Protein AF-A0A960GXL7-F1 (afdb_monomer_lite)

Sequence (193 aa):
MNDTAGAWGRSGLAWLTGAPDGPPDFSRSGVLARAEAVAASIGERLGVRVEAAITLSGRAALAGLRRRGRISAGGATRLLPTRDGWCALTLSRPDDVAAVPALLESDADTGDPWPAVADWAAVRSCSAVVGRGVLLDLPVAALGEATAEPPRVTVTGPRCPPRAVTGLLVADLSSMWAGPLCGGLLAAAGATV

Secondary structure (DSSP, 8-state):
---HHHHHHHTSGGGTSS-TTSPPP-TTHHHHHHHHHHHHHHHHHHT----HHHHHHHHHHHTT----TTB-TTSSEEEEEETTEEEEEE--SHHHHHTHHHHHT-----SSHHHHHHHHHHTS-HHHHHHHHHHTT--EEETT-SPP--------S---PPPPSTT-B------SSSHHHHHHHHHHTT-B-

pLDDT: mean 92.31, std 6.69, range [48.03, 98.56]

Foldseek 3Di:
DPPLQVVCVVLQVLFADDAQPDGRDSVCSVVLVVQVVVQVVLCVVLVHHDDSSCVVCVVCVVVVFGHHHQAHSVRQWGWAAACAAIKIWGDPDPLLVVCLCVLLVHPDDPPPSVVSLRVSRHHHDLCVSQVSCVVSVTPMDTVPPDDDDDDDDDDPDDDDPDDQLAAAEDDQPDPDDCRVVVCVSSVSSHYHD

Structure (mmCIF, N/CA/C/O backbone):
data_AF-A0A960GXL7-F1
#
_entry.id   AF-A0A960GXL7-F1
#
loop_
_atom_site.group_PDB
_atom_site.id
_atom_site.type_symbol
_atom_site.label_atom_id
_atom_site.label_alt_id
_atom_site.label_comp_id
_atom_site.label_asym_id
_atom_site.label_entity_id
_atom_site.label_seq_id
_atom_site.pdbx_PDB_ins_code
_atom_site.Cartn_x
_atom_site.Cartn_y
_atom_site.Cartn_z
_atom_site.occupancy
_atom_site.B_iso_or_equiv
_atom_site.auth_seq_id
_atom_site.auth_comp_id
_atom_site.auth_asym_id
_atom_site.auth_atom_id
_atom_site.pdbx_PDB_model_num
ATOM 1 N N . MET A 1 1 ? 10.603 -0.228 30.447 1.00 48.03 1 MET A N 1
ATOM 2 C CA . MET A 1 1 ? 11.015 -0.109 29.031 1.00 48.03 1 MET A CA 1
ATOM 3 C C . MET A 1 1 ? 10.045 -0.931 28.211 1.00 48.03 1 MET A C 1
ATOM 5 O O . MET A 1 1 ? 9.880 -2.100 28.525 1.00 48.03 1 MET A O 1
ATOM 9 N N . ASN A 1 2 ? 9.341 -0.316 27.259 1.00 63.91 2 ASN A N 1
ATOM 10 C CA . ASN A 1 2 ? 8.401 -1.041 26.407 1.00 63.91 2 ASN A CA 1
ATOM 11 C C . ASN A 1 2 ? 9.220 -1.898 25.428 1.00 63.91 2 ASN A C 1
ATOM 13 O O . ASN A 1 2 ? 10.028 -1.346 24.682 1.00 63.91 2 ASN A O 1
ATOM 17 N N . ASP A 1 3 ? 9.075 -3.223 25.472 1.00 85.31 3 ASP A N 1
ATOM 18 C CA . ASP A 1 3 ? 9.779 -4.151 24.576 1.00 85.31 3 ASP A CA 1
ATOM 19 C C . ASP A 1 3 ? 9.143 -4.115 23.177 1.00 85.31 3 ASP A C 1
ATOM 21 O O . ASP A 1 3 ? 8.365 -4.986 22.776 1.00 85.31 3 ASP A O 1
ATOM 25 N N . THR A 1 4 ? 9.436 -3.044 22.438 1.00 87.94 4 THR A N 1
ATOM 26 C CA . THR A 1 4 ? 8.913 -2.816 21.086 1.00 87.94 4 THR A CA 1
ATOM 27 C C . THR A 1 4 ? 9.399 -3.881 20.108 1.00 87.94 4 THR A C 1
ATOM 29 O O . THR A 1 4 ? 8.661 -4.265 19.201 1.00 87.94 4 THR A O 1
ATOM 32 N N . ALA A 1 5 ? 10.614 -4.402 20.302 1.00 87.44 5 ALA A N 1
ATOM 33 C CA . ALA A 1 5 ? 11.181 -5.456 19.471 1.00 87.44 5 ALA A CA 1
ATOM 34 C C . ALA A 1 5 ? 10.440 -6.789 19.663 1.00 87.44 5 ALA A C 1
ATOM 36 O O . ALA A 1 5 ? 10.036 -7.413 18.680 1.00 87.44 5 ALA A O 1
ATOM 37 N N . GLY A 1 6 ? 10.180 -7.209 20.903 1.00 90.25 6 GLY A N 1
ATOM 38 C CA . GLY A 1 6 ? 9.401 -8.417 21.165 1.00 90.25 6 GLY A CA 1
ATOM 39 C C . GLY A 1 6 ? 7.950 -8.296 20.698 1.00 90.25 6 GLY A C 1
ATOM 40 O O . GLY A 1 6 ? 7.416 -9.244 20.116 1.00 90.25 6 GLY A O 1
ATOM 41 N N . ALA A 1 7 ? 7.315 -7.133 20.888 1.00 91.81 7 ALA A N 1
ATOM 42 C CA . ALA A 1 7 ? 5.971 -6.868 20.364 1.00 91.81 7 ALA A CA 1
ATOM 43 C C . ALA A 1 7 ? 5.929 -6.976 18.830 1.00 91.81 7 ALA A C 1
ATOM 45 O O . ALA A 1 7 ? 5.068 -7.661 18.274 1.00 91.81 7 ALA A O 1
ATOM 46 N N . TRP A 1 8 ? 6.917 -6.392 18.149 1.00 93.88 8 TRP A N 1
ATOM 47 C CA . TRP A 1 8 ? 7.074 -6.493 16.701 1.00 93.88 8 TRP A CA 1
ATOM 48 C C . TRP A 1 8 ? 7.194 -7.944 16.223 1.00 93.88 8 TRP A C 1
ATOM 50 O O . TRP A 1 8 ? 6.479 -8.348 15.303 1.00 93.88 8 TRP A O 1
ATOM 60 N N . GLY A 1 9 ? 8.022 -8.755 16.886 1.00 91.69 9 GLY A N 1
ATOM 61 C CA . GLY A 1 9 ? 8.184 -10.173 16.552 1.00 91.69 9 GLY A CA 1
ATOM 62 C C . GLY A 1 9 ? 6.884 -10.973 16.677 1.00 91.69 9 GLY A C 1
ATOM 63 O O . GLY A 1 9 ? 6.554 -11.760 15.790 1.00 91.69 9 GLY A O 1
ATOM 64 N N . ARG A 1 10 ? 6.106 -10.732 17.740 1.00 92.38 10 ARG A N 1
ATOM 65 C CA . ARG A 1 10 ? 4.821 -11.416 17.980 1.00 92.38 10 ARG A CA 1
ATOM 66 C C . ARG A 1 10 ? 3.680 -10.913 17.092 1.00 92.38 10 ARG A C 1
ATOM 68 O O . ARG A 1 10 ? 2.718 -11.641 16.885 1.00 92.38 10 ARG A O 1
ATOM 75 N N . SER A 1 11 ? 3.781 -9.698 16.554 1.00 93.25 11 SER A N 1
ATOM 76 C CA . SER A 1 11 ? 2.718 -9.071 15.754 1.00 93.25 11 SER A CA 1
ATOM 77 C C . SER A 1 11 ? 2.500 -9.690 14.369 1.00 93.25 11 SER A C 1
ATOM 79 O O . SER A 1 11 ? 1.502 -9.395 13.716 1.00 93.25 11 SER A O 1
ATOM 81 N N . GLY A 1 12 ? 3.452 -10.487 13.877 1.00 91.31 12 GLY A N 1
ATOM 82 C CA . GLY A 1 12 ? 3.465 -10.970 12.496 1.00 91.31 12 GLY A CA 1
ATOM 83 C C . GLY A 1 12 ? 4.095 -9.994 11.494 1.00 91.31 12 GLY A C 1
ATOM 84 O O . GLY A 1 12 ? 4.458 -10.411 10.399 1.00 91.31 12 GLY A O 1
ATOM 85 N N . LEU A 1 13 ? 4.306 -8.721 11.852 1.00 92.75 13 LEU A N 1
ATOM 86 C CA . LEU A 1 13 ? 4.859 -7.715 10.934 1.00 92.75 13 LEU A CA 1
ATOM 87 C C . LEU A 1 13 ? 6.311 -8.006 10.537 1.00 92.75 13 LEU A C 1
ATOM 89 O O . LEU A 1 13 ? 6.663 -7.836 9.372 1.00 92.75 13 LEU A O 1
ATOM 93 N N . ALA A 1 14 ? 7.112 -8.563 11.450 1.00 92.00 14 ALA A N 1
ATOM 94 C CA . ALA A 1 14 ? 8.476 -9.012 11.157 1.00 92.00 14 ALA A CA 1
ATOM 95 C C . ALA A 1 14 ? 8.540 -10.067 10.030 1.00 92.00 14 ALA A C 1
ATOM 97 O O . ALA A 1 14 ? 9.551 -10.181 9.338 1.00 92.00 14 ALA A O 1
ATOM 98 N N . TRP A 1 15 ? 7.458 -10.828 9.819 1.00 89.25 15 TRP A N 1
ATOM 99 C CA . TRP A 1 15 ? 7.347 -11.833 8.754 1.00 89.25 15 TRP A CA 1
ATOM 100 C C . TRP A 1 15 ? 6.974 -11.240 7.390 1.00 89.25 15 TRP A C 1
ATOM 102 O O . TRP A 1 15 ? 7.073 -11.934 6.374 1.00 89.25 15 TRP A O 1
ATOM 112 N N . LEU A 1 16 ? 6.555 -9.972 7.357 1.00 91.00 16 LEU A N 1
ATOM 113 C CA . LEU A 1 16 ? 6.167 -9.235 6.151 1.00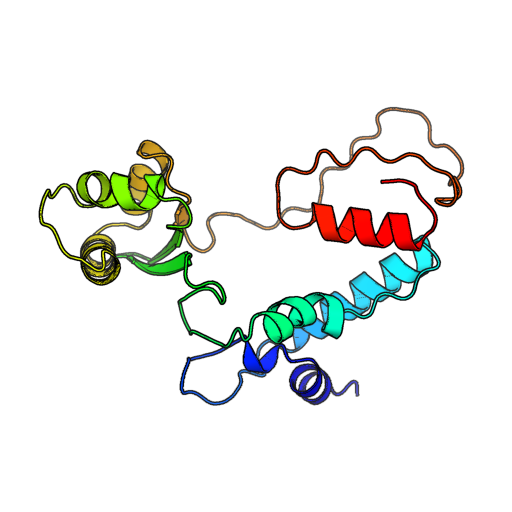 91.00 16 LEU A CA 1
ATOM 114 C C . LEU A 1 16 ? 7.242 -8.245 5.693 1.00 91.00 16 LEU A C 1
ATOM 116 O O . LEU A 1 16 ? 7.225 -7.813 4.543 1.00 91.00 16 LEU A O 1
ATOM 120 N N . THR A 1 17 ? 8.188 -7.900 6.566 1.00 90.06 17 THR A N 1
ATOM 121 C CA . THR A 1 17 ? 9.236 -6.911 6.300 1.00 90.06 17 THR A CA 1
ATOM 122 C C . THR A 1 17 ? 10.620 -7.547 6.220 1.00 90.06 17 THR A C 1
A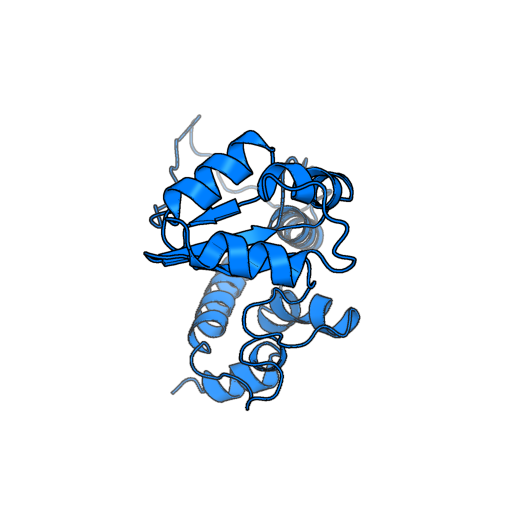TOM 124 O O . THR A 1 17 ? 10.960 -8.420 7.017 1.00 90.06 17 THR A O 1
ATOM 127 N N . GLY A 1 18 ? 11.444 -7.064 5.290 1.00 90.69 18 GLY A N 1
ATOM 128 C CA . GLY A 1 18 ? 12.826 -7.509 5.103 1.00 90.69 18 GLY A CA 1
ATOM 129 C C . GLY A 1 18 ? 13.052 -8.275 3.799 1.00 90.69 18 GLY A C 1
ATOM 130 O O . GLY A 1 18 ? 12.150 -8.421 2.969 1.00 90.69 18 GLY A O 1
ATOM 131 N N . ALA A 1 19 ? 14.288 -8.740 3.604 1.00 91.94 19 ALA A N 1
ATOM 132 C CA . ALA A 1 19 ? 14.659 -9.558 2.452 1.00 91.94 19 ALA A CA 1
ATOM 133 C C . ALA A 1 19 ? 13.907 -10.907 2.471 1.00 91.94 19 ALA A C 1
ATOM 135 O O . ALA A 1 19 ? 13.666 -11.425 3.563 1.00 91.94 19 ALA A O 1
ATOM 136 N N . PRO A 1 20 ? 13.561 -11.495 1.305 1.00 91.94 20 PRO A N 1
ATOM 137 C CA . PRO A 1 20 ? 12.821 -12.762 1.233 1.00 91.94 20 PRO A CA 1
ATOM 138 C C . PRO A 1 20 ? 13.455 -13.863 2.098 1.00 91.94 20 PRO A C 1
ATOM 140 O O . PRO A 1 20 ? 12.810 -14.406 3.000 1.00 91.94 20 PRO A O 1
ATOM 143 N N . ASP A 1 21 ? 14.760 -14.069 1.924 1.00 89.81 21 ASP A N 1
ATOM 144 C CA . ASP A 1 21 ? 15.525 -15.151 2.557 1.00 89.81 21 ASP A CA 1
ATOM 145 C C . ASP A 1 21 ? 16.358 -14.686 3.766 1.00 89.81 21 ASP A C 1
ATOM 147 O O . ASP A 1 21 ? 17.122 -15.454 4.343 1.00 89.81 21 ASP A O 1
ATOM 151 N N . GLY A 1 22 ? 16.228 -13.416 4.168 1.00 88.00 22 GLY A N 1
ATOM 152 C CA . GLY A 1 22 ? 16.985 -12.844 5.288 1.00 88.00 22 GLY A CA 1
ATOM 153 C C . GLY A 1 22 ? 16.401 -13.182 6.666 1.00 88.00 22 GLY A C 1
ATOM 154 O O . GLY A 1 22 ? 15.354 -13.813 6.771 1.00 88.00 22 GLY A O 1
ATOM 155 N N . PRO A 1 23 ? 17.016 -12.750 7.775 1.00 88.38 23 PRO A N 1
ATOM 156 C CA . PRO A 1 23 ? 16.332 -12.761 9.066 1.00 88.38 23 PRO A CA 1
ATOM 157 C C . PRO A 1 23 ? 15.132 -11.786 9.063 1.00 88.38 23 PRO A C 1
ATOM 159 O O . PRO A 1 23 ? 15.096 -10.858 8.249 1.00 88.38 23 PRO A O 1
ATOM 162 N N . PRO A 1 24 ? 14.133 -11.965 9.952 1.00 86.25 24 PRO A N 1
ATOM 163 C CA . PRO A 1 24 ? 13.074 -10.973 10.136 1.00 86.25 24 PRO A CA 1
ATOM 164 C C . PRO A 1 24 ? 13.661 -9.601 10.497 1.00 86.25 24 PRO A C 1
ATOM 166 O O . PRO A 1 24 ? 14.579 -9.510 11.311 1.00 86.25 24 PRO A O 1
ATOM 169 N N . ASP A 1 25 ? 13.135 -8.534 9.896 1.00 88.50 25 ASP A N 1
ATOM 170 C CA . ASP A 1 25 ? 13.599 -7.167 10.153 1.00 88.50 25 ASP A CA 1
ATOM 171 C C . ASP A 1 25 ? 12.916 -6.594 11.399 1.00 88.50 25 ASP A C 1
ATOM 173 O O . ASP A 1 25 ? 11.697 -6.454 11.412 1.00 88.50 25 ASP A O 1
ATOM 177 N N . PHE A 1 26 ? 13.691 -6.237 12.428 1.00 90.75 26 PHE A N 1
ATOM 178 C CA . PHE A 1 26 ? 13.208 -5.597 13.662 1.00 90.75 26 PHE A CA 1
ATOM 179 C C . PHE A 1 26 ? 13.483 -4.087 13.720 1.00 90.75 26 PHE A C 1
ATOM 181 O O . PHE A 1 26 ? 13.006 -3.414 14.636 1.00 90.75 26 PHE A O 1
ATOM 188 N N . SER A 1 27 ? 14.202 -3.524 12.741 1.00 89.81 27 SER A N 1
ATOM 189 C CA . SER A 1 27 ? 14.549 -2.093 12.701 1.00 89.81 27 SER A CA 1
ATOM 190 C C . SER A 1 27 ? 13.322 -1.180 12.582 1.00 89.81 27 SER A C 1
ATOM 192 O O . SER A 1 27 ? 13.391 0.015 12.862 1.00 89.81 27 SER A O 1
ATOM 194 N N . ARG A 1 28 ? 12.175 -1.747 12.185 1.00 89.25 28 ARG A N 1
ATOM 195 C CA . ARG A 1 28 ? 10.905 -1.046 11.955 1.00 89.25 28 ARG A CA 1
ATOM 196 C C . ARG A 1 28 ? 9.913 -1.153 13.116 1.00 89.25 28 ARG A C 1
ATOM 198 O O . ARG A 1 28 ? 8.781 -0.699 12.973 1.00 89.25 28 ARG A O 1
ATOM 205 N N . SER A 1 29 ? 10.322 -1.679 14.273 1.00 92.38 29 SER A N 1
ATOM 206 C CA . SER A 1 29 ? 9.447 -1.883 15.443 1.00 92.38 29 SER A CA 1
ATOM 207 C C . SER A 1 29 ? 8.701 -0.623 15.910 1.00 92.38 29 SER A C 1
ATOM 209 O O . SER A 1 29 ? 7.572 -0.714 16.396 1.00 92.38 29 SER A O 1
ATOM 211 N N . GLY A 1 30 ? 9.273 0.567 15.687 1.00 93.81 30 GLY A N 1
ATOM 212 C CA . GLY A 1 30 ? 8.620 1.851 15.967 1.00 93.81 30 GLY A CA 1
ATOM 213 C C . GLY A 1 30 ? 7.311 2.083 15.198 1.00 93.81 30 GLY A C 1
ATOM 214 O O . GLY A 1 30 ? 6.444 2.808 15.684 1.00 93.81 30 GLY A O 1
ATOM 215 N N . VAL A 1 31 ? 7.120 1.436 14.041 1.00 93.06 31 VAL A N 1
ATOM 216 C CA . VAL A 1 31 ? 5.868 1.506 13.269 1.00 93.06 31 VAL A CA 1
ATOM 217 C C . VAL A 1 31 ? 4.713 0.897 14.059 1.00 93.06 31 VAL A C 1
ATOM 219 O O . VAL A 1 31 ? 3.650 1.510 14.145 1.00 93.06 31 VAL A O 1
ATOM 222 N N . LEU A 1 32 ? 4.923 -0.269 14.681 1.00 95.12 32 LEU A N 1
ATOM 223 C CA . LEU A 1 32 ? 3.892 -0.906 15.501 1.00 95.12 32 LEU A CA 1
ATOM 224 C C . LEU A 1 32 ? 3.590 -0.074 16.746 1.00 95.12 32 LEU A C 1
ATOM 226 O O . LEU A 1 32 ? 2.423 0.174 17.018 1.00 95.12 32 LEU A O 1
ATOM 230 N N . ALA A 1 33 ? 4.612 0.438 17.435 1.00 94.62 33 ALA A N 1
ATOM 231 C CA . ALA A 1 33 ? 4.402 1.306 18.596 1.00 94.62 33 ALA A CA 1
ATOM 232 C C . ALA A 1 33 ? 3.564 2.549 18.236 1.00 94.62 33 ALA A C 1
ATOM 234 O O . ALA A 1 33 ? 2.667 2.954 18.978 1.00 94.62 33 ALA A O 1
ATOM 235 N N . ARG A 1 34 ? 3.807 3.144 17.058 1.00 95.25 34 ARG A N 1
ATOM 236 C CA . ARG A 1 34 ? 2.986 4.255 16.566 1.00 95.25 34 ARG A CA 1
ATOM 237 C C . ARG A 1 34 ? 1.563 3.809 16.227 1.00 95.25 34 ARG A C 1
ATOM 239 O O . ARG A 1 34 ? 0.623 4.527 16.560 1.00 95.25 34 ARG A O 1
ATOM 246 N N . ALA A 1 35 ? 1.399 2.656 15.584 1.00 94.94 35 ALA A N 1
ATOM 247 C CA . ALA A 1 35 ? 0.089 2.107 15.252 1.00 94.94 35 ALA A CA 1
ATOM 248 C C . ALA A 1 35 ? -0.736 1.770 16.502 1.00 94.94 35 ALA A C 1
ATOM 250 O O . ALA A 1 35 ? -1.929 2.049 16.525 1.00 94.94 35 ALA A O 1
ATOM 251 N N . GLU A 1 36 ? -0.109 1.249 17.557 1.00 96.19 36 GLU A N 1
ATOM 252 C CA . GLU A 1 36 ? -0.739 1.001 18.858 1.00 96.19 36 GLU A CA 1
ATOM 253 C C . GLU A 1 36 ? -1.236 2.302 19.496 1.00 96.19 36 GLU A C 1
ATOM 255 O O . GLU A 1 36 ? -2.381 2.365 19.938 1.00 96.19 36 GLU A O 1
ATOM 260 N N . ALA A 1 37 ? -0.436 3.373 19.467 1.00 95.88 37 ALA A N 1
ATOM 261 C CA . ALA A 1 37 ? -0.866 4.683 19.963 1.00 95.88 37 ALA A CA 1
ATOM 262 C C . ALA A 1 37 ? -2.058 5.252 19.167 1.00 95.88 37 ALA A C 1
ATOM 264 O O . ALA A 1 37 ? -2.973 5.844 19.741 1.00 95.88 37 ALA A O 1
ATOM 265 N N . VAL A 1 38 ? -2.069 5.063 17.843 1.00 94.94 38 VAL A N 1
ATOM 266 C CA . VAL A 1 38 ? -3.199 5.463 16.987 1.00 94.94 38 VAL A CA 1
ATOM 267 C C . VAL A 1 38 ? -4.437 4.617 17.292 1.00 94.94 38 VAL A C 1
ATOM 269 O O . VAL A 1 38 ? -5.523 5.168 17.451 1.00 94.94 38 VAL A O 1
ATOM 272 N N . ALA A 1 39 ? -4.279 3.301 17.427 1.00 95.75 39 ALA A N 1
ATOM 273 C CA . ALA A 1 39 ? -5.355 2.373 17.753 1.00 95.75 39 ALA A CA 1
ATOM 274 C C . ALA A 1 39 ? -5.982 2.675 19.122 1.00 95.75 39 ALA A C 1
ATOM 276 O O . ALA A 1 39 ? -7.206 2.685 19.228 1.00 95.75 39 ALA A O 1
ATOM 277 N N . ALA A 1 40 ? -5.170 3.001 20.132 1.00 96.81 40 ALA A N 1
ATOM 278 C CA . ALA A 1 40 ? -5.651 3.439 21.440 1.00 96.81 40 ALA A CA 1
ATOM 279 C C . ALA A 1 40 ? -6.497 4.715 21.325 1.00 96.81 40 ALA A C 1
ATOM 281 O O . ALA A 1 40 ? -7.632 4.743 21.793 1.00 96.81 40 ALA A O 1
ATOM 282 N N . SER A 1 41 ? -6.003 5.735 20.611 1.00 95.88 41 SER A N 1
ATOM 283 C CA . SER A 1 41 ? -6.748 6.988 20.428 1.00 95.88 41 SER A CA 1
ATOM 284 C C . SER A 1 41 ? -8.065 6.796 19.668 1.00 95.88 41 SER A C 1
ATOM 286 O O . SER A 1 41 ? -9.067 7.433 19.991 1.00 95.88 41 SER A O 1
ATOM 288 N N . ILE A 1 42 ? -8.086 5.920 18.660 1.00 94.19 42 ILE A N 1
ATOM 289 C CA . ILE A 1 42 ? -9.316 5.561 17.944 1.00 94.19 42 ILE A CA 1
ATOM 290 C C . ILE A 1 42 ? -10.277 4.827 18.882 1.00 94.19 42 ILE A C 1
ATOM 292 O O . ILE A 1 42 ? -11.457 5.169 18.928 1.00 94.19 42 ILE A O 1
ATOM 296 N N . GLY A 1 43 ? -9.777 3.853 19.644 1.00 95.19 43 GLY A N 1
ATOM 297 C CA . GLY A 1 43 ? -10.588 3.057 20.556 1.00 95.19 43 GLY A CA 1
ATOM 298 C C . GLY A 1 43 ? -11.234 3.885 21.664 1.00 95.19 43 GLY A C 1
ATOM 299 O O . GLY A 1 43 ? -12.422 3.726 21.924 1.00 95.19 43 GLY A O 1
ATOM 300 N N . GLU A 1 44 ? -10.502 4.841 22.240 1.00 94.44 44 GLU A N 1
ATOM 301 C CA . GLU A 1 44 ? -11.035 5.806 23.213 1.00 94.44 44 GLU A CA 1
ATOM 302 C C . GLU A 1 44 ? -12.165 6.663 22.627 1.00 94.44 44 GLU A C 1
ATOM 304 O O . GLU A 1 44 ? -13.164 6.917 23.295 1.00 94.44 44 GLU A O 1
ATOM 309 N N . ARG A 1 45 ? -12.032 7.099 21.368 1.00 91.56 45 ARG A N 1
ATOM 310 C CA . ARG A 1 45 ? -13.029 7.956 20.702 1.00 91.56 45 ARG A CA 1
ATOM 311 C C . ARG A 1 45 ? -14.284 7.203 20.279 1.00 91.56 45 ARG A C 1
ATOM 313 O O . ARG A 1 45 ? -15.362 7.788 20.276 1.00 91.56 45 ARG A O 1
ATOM 320 N N . LEU A 1 46 ? -14.130 5.950 19.860 1.00 92.88 46 LEU A N 1
ATOM 321 C CA . LEU A 1 46 ? -15.215 5.137 19.310 1.00 92.88 46 LEU A CA 1
ATOM 322 C C . LEU A 1 46 ? -15.833 4.179 20.336 1.00 92.88 46 LEU A C 1
ATOM 324 O O . LEU A 1 46 ? -16.885 3.612 20.066 1.00 92.88 46 LEU A O 1
ATOM 328 N N . GLY A 1 47 ? -15.197 3.982 21.494 1.00 93.38 47 GLY A N 1
ATOM 329 C CA . GLY A 1 47 ? -15.630 2.996 22.485 1.00 93.38 47 GLY A CA 1
ATOM 330 C C . GLY A 1 47 ? -15.433 1.548 22.026 1.00 93.38 47 GLY A C 1
ATOM 331 O O . GLY A 1 47 ? -16.156 0.663 22.476 1.00 93.38 47 GLY A O 1
ATOM 332 N N . VAL A 1 48 ? -14.475 1.294 21.128 1.00 94.69 48 VAL A N 1
ATOM 333 C CA . VAL A 1 48 ? -14.186 -0.042 20.577 1.00 94.69 48 VAL A CA 1
ATOM 334 C C . VAL A 1 48 ? -12.742 -0.445 20.839 1.00 94.69 48 VAL A C 1
ATOM 336 O O . VAL A 1 48 ? -11.841 0.390 20.898 1.00 94.69 48 VAL A O 1
ATOM 339 N N . ARG A 1 49 ? -12.486 -1.748 20.956 1.00 94.50 49 ARG A N 1
ATOM 340 C CA . ARG A 1 49 ? -11.118 -2.266 21.033 1.00 94.50 49 ARG A CA 1
ATOM 341 C C . ARG A 1 49 ? -10.524 -2.358 19.629 1.00 94.50 49 ARG A C 1
ATOM 343 O O . ARG A 1 49 ? -11.099 -3.004 18.759 1.00 94.50 49 ARG A O 1
ATOM 350 N N . VAL A 1 50 ? -9.349 -1.762 19.429 1.00 95.50 50 VAL A N 1
ATOM 351 C CA . VAL A 1 50 ? -8.605 -1.827 18.163 1.00 95.50 50 VAL A CA 1
ATOM 352 C C . VAL A 1 50 ? -7.258 -2.501 18.401 1.00 95.50 50 VAL A C 1
ATOM 354 O O . VAL A 1 50 ? -6.387 -1.955 19.073 1.00 95.50 50 VAL A O 1
ATOM 357 N N . GLU A 1 51 ? -7.074 -3.697 17.847 1.00 94.06 51 GLU A N 1
ATOM 358 C CA . GLU A 1 51 ? -5.838 -4.472 18.006 1.00 94.06 51 GLU A CA 1
ATOM 359 C C . GLU A 1 51 ? -4.890 -4.213 16.833 1.00 94.06 51 GLU A C 1
ATOM 361 O O . GLU A 1 51 ? -4.936 -4.905 15.819 1.00 94.06 51 GLU A O 1
ATOM 366 N N . ALA A 1 52 ? -4.017 -3.206 16.969 1.00 94.88 52 ALA A N 1
ATOM 367 C CA . ALA A 1 52 ? -3.152 -2.718 15.888 1.00 94.88 52 ALA A CA 1
ATOM 368 C C . ALA A 1 52 ? -2.375 -3.830 15.161 1.00 94.88 52 ALA A C 1
ATOM 370 O O . ALA A 1 52 ? -2.344 -3.854 13.931 1.00 94.88 52 ALA A O 1
ATOM 371 N N . ALA A 1 53 ? -1.784 -4.769 15.906 1.00 93.81 53 ALA A N 1
ATOM 372 C CA . ALA A 1 53 ? -1.047 -5.890 15.329 1.00 93.81 53 ALA A CA 1
ATOM 373 C C . ALA A 1 53 ? -1.926 -6.735 14.391 1.00 93.81 53 ALA A C 1
ATOM 375 O O . ALA A 1 53 ? -1.562 -6.935 13.236 1.00 93.81 53 ALA A O 1
ATOM 376 N N . ILE A 1 54 ? -3.104 -7.160 14.861 1.00 92.56 54 ILE A N 1
ATOM 377 C CA . ILE A 1 54 ? -4.050 -7.975 14.084 1.00 92.56 54 ILE A CA 1
ATOM 378 C C . ILE A 1 54 ? -4.574 -7.184 12.885 1.00 92.56 54 ILE A C 1
ATOM 380 O O . ILE A 1 54 ? -4.625 -7.710 11.776 1.00 92.56 54 ILE A O 1
ATOM 384 N N . THR A 1 55 ? -4.908 -5.907 13.076 1.00 92.12 55 THR A N 1
ATOM 385 C CA . THR A 1 55 ? -5.382 -5.032 11.998 1.00 92.12 55 THR A CA 1
ATOM 386 C C . THR A 1 55 ? -4.362 -4.912 10.865 1.00 92.12 55 THR A C 1
ATOM 388 O O . THR A 1 55 ? -4.739 -4.914 9.693 1.00 92.12 55 THR A O 1
ATOM 391 N N . LEU A 1 56 ? -3.069 -4.825 11.192 1.00 91.62 56 LEU A N 1
ATOM 392 C CA . LEU A 1 56 ? -2.009 -4.646 10.200 1.00 91.62 56 LEU A CA 1
ATOM 393 C C . LEU A 1 56 ? -1.540 -5.961 9.561 1.00 91.62 56 LEU A C 1
ATOM 395 O O . LEU A 1 56 ? -1.205 -5.966 8.377 1.00 91.62 56 LEU A O 1
ATOM 399 N N . SER A 1 57 ? -1.499 -7.070 10.307 1.00 92.00 57 SER A N 1
ATOM 400 C CA . SER A 1 57 ? -0.929 -8.339 9.824 1.00 92.00 57 SER A CA 1
ATOM 401 C C . SER A 1 57 ? -1.966 -9.412 9.479 1.00 92.00 57 SER A C 1
ATOM 403 O O . SER A 1 57 ? -1.661 -10.326 8.712 1.00 92.00 57 SER A O 1
ATOM 405 N N . GLY A 1 58 ? -3.202 -9.301 9.973 1.00 91.19 58 GLY A N 1
ATOM 406 C CA . GLY A 1 58 ? -4.211 -10.361 9.904 1.00 91.19 58 GLY A CA 1
ATOM 407 C C . GLY A 1 58 ? -4.547 -10.797 8.479 1.00 91.19 58 GLY A C 1
ATOM 408 O O . GLY A 1 58 ? -4.505 -11.986 8.169 1.00 91.19 58 GLY A O 1
ATOM 409 N N . ARG A 1 59 ? -4.790 -9.844 7.567 1.00 89.25 59 ARG A N 1
ATOM 410 C CA . ARG A 1 59 ? -5.061 -10.162 6.151 1.00 89.25 59 ARG A CA 1
ATOM 411 C C . ARG A 1 59 ? -3.882 -10.872 5.492 1.00 89.25 59 ARG A C 1
ATOM 413 O O . ARG A 1 59 ? -4.075 -11.807 4.723 1.00 89.25 59 ARG A O 1
ATOM 420 N N . ALA A 1 60 ? -2.668 -10.427 5.795 1.00 91.25 60 ALA A N 1
ATOM 421 C CA . ALA A 1 60 ? -1.465 -11.021 5.240 1.00 91.25 60 ALA A CA 1
ATOM 422 C C . ALA A 1 60 ? -1.273 -12.462 5.737 1.00 91.25 60 ALA A C 1
ATOM 424 O O . ALA A 1 60 ? -0.896 -13.322 4.948 1.00 91.25 60 ALA A O 1
ATOM 425 N N . ALA A 1 61 ? -1.607 -12.744 7.001 1.00 91.75 61 ALA A N 1
ATOM 426 C CA . ALA A 1 61 ? -1.603 -14.100 7.539 1.00 91.75 61 ALA A CA 1
ATOM 427 C C . ALA A 1 61 ? -2.632 -15.008 6.840 1.00 91.75 61 ALA A C 1
ATOM 429 O O . ALA A 1 61 ? -2.276 -16.108 6.426 1.00 91.75 61 ALA A O 1
ATOM 430 N N . LEU A 1 62 ? -3.870 -14.533 6.644 1.00 92.50 62 LEU A N 1
ATOM 431 C CA . LEU A 1 62 ? -4.926 -15.284 5.945 1.00 92.50 62 LEU A CA 1
ATOM 432 C C . LEU A 1 62 ? -4.576 -15.576 4.480 1.00 92.50 62 LEU A C 1
ATOM 434 O O . LEU A 1 62 ? -4.863 -16.657 3.980 1.00 92.50 62 LEU A O 1
ATOM 438 N N . ALA A 1 63 ? -3.935 -14.623 3.804 1.00 92.50 63 ALA A N 1
ATOM 439 C CA . ALA A 1 63 ? -3.515 -14.759 2.411 1.00 92.50 63 ALA A CA 1
ATOM 440 C C . ALA A 1 63 ? -2.139 -15.439 2.244 1.00 92.50 63 ALA A C 1
ATOM 442 O O . ALA A 1 63 ? -1.624 -15.509 1.131 1.00 92.50 63 ALA A O 1
ATOM 443 N N . GLY A 1 64 ? -1.514 -15.913 3.331 1.00 93.31 64 GLY A N 1
ATOM 444 C CA . GLY A 1 64 ? -0.209 -16.578 3.280 1.00 93.31 64 GLY A CA 1
ATOM 445 C C . GLY A 1 64 ? 0.935 -15.685 2.786 1.00 93.31 64 GLY A C 1
ATOM 446 O O . GLY A 1 64 ? 1.949 -16.191 2.305 1.00 93.31 64 GLY A O 1
ATOM 447 N N . LEU A 1 65 ? 0.789 -14.361 2.889 1.00 93.31 65 LEU A N 1
ATOM 448 C CA . LEU A 1 65 ? 1.787 -13.414 2.409 1.00 93.31 65 LEU A CA 1
ATOM 449 C C . LEU A 1 65 ? 3.031 -13.434 3.302 1.00 93.31 65 LEU A C 1
ATOM 451 O O . LEU A 1 65 ? 2.974 -13.659 4.515 1.00 93.31 65 LEU A O 1
ATOM 455 N N . ARG A 1 66 ? 4.177 -13.169 2.680 1.00 92.31 66 ARG A N 1
ATOM 456 C CA . ARG A 1 66 ? 5.500 -13.157 3.311 1.00 92.31 66 ARG A CA 1
ATOM 457 C C . ARG A 1 66 ? 6.281 -11.939 2.833 1.00 92.31 66 ARG A C 1
ATOM 459 O O . ARG A 1 66 ? 5.911 -11.301 1.850 1.00 92.31 66 ARG A O 1
ATOM 466 N N . ARG A 1 67 ? 7.374 -11.628 3.521 1.00 92.38 67 ARG A N 1
ATOM 467 C CA . ARG A 1 67 ? 8.370 -10.638 3.101 1.00 92.38 67 ARG A CA 1
ATOM 468 C C . ARG A 1 67 ? 8.930 -10.960 1.709 1.00 92.38 67 ARG A C 1
ATOM 470 O O . ARG A 1 67 ? 9.231 -12.113 1.403 1.00 92.38 67 ARG A O 1
ATOM 477 N N . ARG A 1 68 ? 9.073 -9.936 0.863 1.00 94.25 68 ARG A N 1
ATOM 478 C CA . ARG A 1 68 ? 9.579 -10.070 -0.517 1.00 94.25 68 ARG A CA 1
ATOM 479 C C . ARG A 1 68 ? 10.605 -8.987 -0.883 1.00 94.25 68 ARG A C 1
ATOM 481 O O . ARG A 1 68 ? 10.790 -8.664 -2.055 1.00 94.25 68 ARG A O 1
ATOM 488 N N . GLY A 1 69 ? 11.284 -8.413 0.113 1.00 94.00 69 GLY A N 1
ATOM 489 C CA . GLY A 1 69 ? 12.306 -7.386 -0.090 1.00 94.00 69 GLY A CA 1
ATOM 490 C C . GLY A 1 69 ? 11.749 -6.132 -0.758 1.00 94.00 69 GLY A C 1
ATOM 491 O O . GLY A 1 69 ? 11.004 -5.374 -0.147 1.00 94.00 69 GLY A O 1
ATOM 492 N N . ARG A 1 70 ? 12.132 -5.917 -2.020 1.00 95.06 70 ARG A N 1
ATOM 493 C CA . ARG A 1 70 ? 11.714 -4.767 -2.842 1.00 95.06 70 ARG A CA 1
ATOM 494 C C . ARG A 1 70 ? 10.359 -4.960 -3.521 1.00 95.06 70 ARG A C 1
ATOM 496 O O . ARG A 1 70 ? 9.911 -4.076 -4.239 1.00 95.06 70 ARG A O 1
ATOM 503 N N . ILE A 1 71 ? 9.727 -6.109 -3.324 1.00 96.06 71 ILE A N 1
ATOM 504 C CA . ILE A 1 71 ? 8.424 -6.434 -3.890 1.00 96.06 71 ILE A CA 1
ATOM 505 C C . ILE A 1 71 ? 7.387 -6.304 -2.773 1.00 96.06 71 ILE A C 1
ATOM 507 O O . ILE A 1 71 ? 7.599 -6.775 -1.655 1.00 96.06 71 ILE A O 1
ATOM 511 N N . SER A 1 72 ? 6.261 -5.661 -3.070 1.00 93.75 72 SER A N 1
ATOM 512 C CA . SER A 1 72 ? 5.105 -5.617 -2.169 1.00 93.75 72 SER A CA 1
ATOM 513 C C . SER A 1 72 ? 4.636 -7.026 -1.789 1.00 93.75 72 SER A C 1
ATOM 515 O O . SER A 1 72 ? 4.804 -7.977 -2.551 1.00 93.75 72 SER A O 1
ATOM 517 N N . ALA A 1 73 ? 3.998 -7.174 -0.624 1.00 90.25 73 ALA A N 1
ATOM 518 C CA . ALA A 1 73 ? 3.520 -8.474 -0.144 1.00 90.25 73 ALA A CA 1
ATOM 519 C C . ALA A 1 73 ? 2.591 -9.179 -1.157 1.00 90.25 73 ALA A C 1
ATOM 521 O O . ALA A 1 73 ? 2.699 -10.389 -1.345 1.00 90.25 73 ALA A O 1
ATOM 522 N N . GLY A 1 74 ? 1.737 -8.411 -1.847 1.00 90.00 74 GLY A N 1
ATOM 523 C CA . GLY A 1 74 ? 0.850 -8.901 -2.910 1.00 90.00 74 GLY A CA 1
ATOM 524 C C . GLY A 1 74 ? 1.516 -9.103 -4.278 1.00 90.00 74 GLY A C 1
ATOM 525 O O . GLY A 1 74 ? 0.869 -9.591 -5.193 1.00 90.00 74 GLY A O 1
ATOM 526 N N . GLY A 1 75 ? 2.791 -8.741 -4.448 1.00 93.25 75 GLY A N 1
ATOM 527 C CA . GLY A 1 75 ? 3.568 -9.019 -5.661 1.00 93.25 75 GLY A CA 1
ATOM 528 C C . GLY A 1 75 ? 3.451 -7.992 -6.792 1.00 93.25 75 GLY A C 1
ATOM 529 O O . GLY A 1 75 ? 4.368 -7.909 -7.605 1.00 93.25 75 GLY A O 1
ATOM 530 N N . ALA A 1 76 ? 2.378 -7.200 -6.830 1.00 95.56 76 ALA A N 1
ATOM 531 C CA . ALA A 1 76 ? 2.077 -6.306 -7.953 1.00 95.56 76 ALA A CA 1
ATOM 532 C C . ALA A 1 76 ? 2.967 -5.053 -8.026 1.00 95.56 76 ALA A C 1
ATOM 534 O O . ALA A 1 76 ? 3.193 -4.526 -9.109 1.00 95.56 76 ALA A O 1
ATOM 535 N N . THR A 1 77 ? 3.481 -4.567 -6.893 1.00 97.38 77 THR A N 1
ATOM 536 C CA . THR A 1 77 ? 4.382 -3.402 -6.845 1.00 97.38 77 THR A CA 1
ATOM 537 C C . THR A 1 77 ? 5.828 -3.828 -6.620 1.00 97.38 77 THR A C 1
ATOM 539 O O . THR A 1 77 ? 6.085 -4.636 -5.717 1.00 97.38 77 THR A O 1
ATOM 542 N N . ARG A 1 78 ? 6.773 -3.236 -7.361 1.00 97.81 78 ARG A N 1
ATOM 543 C CA . ARG A 1 78 ? 8.222 -3.371 -7.129 1.00 97.81 78 ARG A CA 1
ATOM 544 C C . ARG A 1 78 ? 8.898 -2.007 -6.973 1.00 97.81 78 ARG A C 1
ATOM 546 O O . ARG A 1 78 ? 8.567 -1.062 -7.683 1.00 97.81 78 ARG A O 1
ATOM 553 N N . LEU A 1 79 ? 9.867 -1.931 -6.059 1.00 97.50 79 LEU A N 1
ATOM 554 C CA . LEU A 1 79 ? 10.836 -0.838 -5.967 1.00 97.50 79 LEU A CA 1
ATOM 555 C C . LEU A 1 79 ? 11.985 -1.096 -6.943 1.00 97.50 79 LEU A C 1
ATOM 557 O O . LEU A 1 79 ? 12.696 -2.099 -6.820 1.00 97.50 79 LEU A O 1
ATOM 561 N N . LEU A 1 80 ? 12.170 -0.177 -7.885 1.00 98.38 80 LEU A N 1
ATOM 562 C CA . LEU A 1 80 ? 13.125 -0.274 -8.981 1.00 98.38 80 LEU A CA 1
ATOM 563 C C . LEU A 1 80 ? 14.211 0.798 -8.825 1.00 98.38 80 LEU A C 1
ATOM 565 O O . LEU A 1 80 ? 13.868 1.970 -8.623 1.00 98.38 80 LEU A O 1
ATOM 569 N N . PRO A 1 81 ? 15.503 0.430 -8.907 1.00 98.25 81 PRO A N 1
ATOM 570 C CA . PRO A 1 81 ? 16.563 1.418 -8.995 1.00 98.25 81 PRO A CA 1
ATOM 571 C C . PRO A 1 81 ? 16.463 2.147 -10.335 1.00 98.25 81 PRO A C 1
ATOM 573 O O . PRO A 1 81 ? 16.178 1.542 -11.368 1.00 98.25 81 PRO A O 1
ATOM 576 N N . THR A 1 82 ? 16.733 3.442 -10.310 1.00 98.50 82 THR A N 1
ATOM 577 C CA . THR A 1 82 ? 16.925 4.273 -11.497 1.00 98.50 82 THR A CA 1
ATOM 578 C C . THR A 1 82 ? 18.336 4.854 -11.460 1.00 98.50 82 THR A C 1
ATOM 580 O O . THR A 1 82 ? 19.057 4.699 -10.472 1.00 98.50 82 THR A O 1
ATOM 583 N N . ARG A 1 83 ? 18.755 5.548 -12.519 1.00 98.19 83 ARG A N 1
ATOM 584 C CA . ARG A 1 83 ? 20.102 6.133 -12.619 1.00 98.19 83 ARG A CA 1
ATOM 585 C C . ARG A 1 83 ? 20.443 7.070 -11.452 1.00 98.19 83 ARG A C 1
ATOM 587 O O . ARG A 1 83 ? 21.600 7.172 -11.061 1.00 98.19 83 ARG A O 1
ATOM 594 N N . ASP A 1 84 ? 19.450 7.789 -10.939 1.00 97.69 84 ASP A N 1
ATOM 595 C CA . ASP A 1 84 ? 19.598 8.854 -9.941 1.00 97.69 84 ASP A CA 1
ATOM 596 C C . ASP A 1 84 ? 18.676 8.687 -8.721 1.00 97.69 84 ASP A C 1
ATOM 598 O O . ASP A 1 84 ? 18.542 9.609 -7.917 1.00 97.69 84 ASP A O 1
ATOM 602 N N . GLY A 1 85 ? 18.056 7.516 -8.540 1.00 97.12 85 GLY A N 1
ATOM 603 C CA . GLY A 1 85 ? 17.147 7.291 -7.423 1.00 97.12 85 GLY A CA 1
ATOM 604 C C . GLY A 1 85 ? 16.416 5.955 -7.464 1.00 97.12 85 GLY A C 1
ATOM 605 O O . GLY A 1 85 ? 16.952 4.930 -7.880 1.00 97.12 85 GLY A O 1
ATOM 606 N N . TRP A 1 86 ? 15.185 5.973 -6.960 1.00 98.31 86 TRP A N 1
ATOM 607 C CA . TRP A 1 86 ? 14.297 4.817 -6.902 1.00 98.31 86 TRP A CA 1
ATOM 608 C C . TRP A 1 86 ? 12.886 5.238 -7.275 1.00 98.31 86 TRP A C 1
ATOM 610 O O . TRP A 1 86 ? 12.448 6.326 -6.898 1.00 98.31 86 TRP A O 1
ATOM 620 N N . CYS A 1 87 ? 12.151 4.342 -7.924 1.00 98.25 87 CYS A N 1
ATOM 621 C CA . CYS A 1 87 ? 10.710 4.472 -8.104 1.00 98.25 87 CYS A CA 1
ATOM 622 C C . CYS A 1 87 ? 9.986 3.206 -7.637 1.00 98.25 87 CYS A C 1
ATOM 624 O O . CYS A 1 87 ? 10.570 2.122 -7.578 1.00 98.25 87 CYS A O 1
ATOM 626 N N . ALA A 1 88 ? 8.714 3.346 -7.281 1.00 98.19 88 ALA A N 1
ATOM 627 C CA . ALA A 1 88 ? 7.789 2.239 -7.101 1.00 98.19 88 ALA A CA 1
ATOM 628 C C . ALA A 1 88 ? 6.876 2.175 -8.327 1.00 98.19 88 ALA A C 1
ATOM 630 O O . ALA A 1 88 ? 6.240 3.174 -8.646 1.00 98.19 88 ALA A O 1
ATOM 631 N N . LEU A 1 89 ? 6.794 1.016 -8.980 1.00 98.44 89 LEU A N 1
ATOM 632 C CA . LEU A 1 89 ? 5.867 0.761 -10.085 1.00 98.44 89 LEU A CA 1
ATOM 633 C C . LEU A 1 89 ? 4.920 -0.373 -9.700 1.00 98.44 89 LEU A C 1
ATOM 635 O O . LEU A 1 89 ? 5.378 -1.397 -9.187 1.00 98.44 89 LEU A O 1
ATOM 639 N N . THR A 1 90 ? 3.625 -0.197 -9.959 1.00 98.00 90 THR A N 1
ATOM 640 C CA . THR A 1 90 ? 2.591 -1.217 -9.744 1.00 98.00 90 THR A CA 1
ATOM 641 C C . THR A 1 90 ? 2.030 -1.699 -11.071 1.00 98.00 90 THR A C 1
ATOM 643 O O . THR A 1 90 ? 1.604 -0.886 -11.879 1.00 98.00 90 THR A O 1
ATOM 646 N N . LEU A 1 91 ? 1.989 -3.019 -11.254 1.00 97.19 91 LEU A N 1
ATOM 647 C CA . LEU A 1 91 ? 1.296 -3.691 -12.351 1.00 97.19 91 LEU A CA 1
ATOM 648 C C . LEU A 1 91 ? 0.240 -4.628 -11.744 1.00 97.19 91 LEU A C 1
ATOM 650 O O . LEU A 1 91 ? 0.501 -5.813 -11.532 1.00 97.19 91 LEU A O 1
ATOM 654 N N . SER A 1 92 ? -0.909 -4.082 -11.338 1.00 94.88 92 SER A N 1
ATOM 655 C CA . SER A 1 92 ? -1.970 -4.832 -10.640 1.00 94.88 92 SER A CA 1
ATOM 656 C C . SER A 1 92 ? -3.173 -5.139 -11.528 1.00 94.88 92 SER A C 1
ATOM 658 O O . SER A 1 92 ? -3.914 -6.081 -11.241 1.00 94.88 92 SER A O 1
ATOM 660 N N . ARG A 1 93 ? -3.362 -4.363 -12.598 1.00 95.19 93 ARG A N 1
ATOM 661 C CA . ARG A 1 93 ? -4.423 -4.525 -13.594 1.00 95.19 93 ARG A CA 1
ATOM 662 C C . ARG A 1 93 ? -3.867 -5.206 -14.853 1.00 95.19 93 ARG A C 1
ATOM 664 O O . ARG A 1 93 ? -2.707 -4.979 -15.194 1.00 95.19 93 ARG A O 1
ATOM 671 N N . PRO A 1 94 ? -4.683 -5.981 -15.592 1.00 94.94 94 PRO A N 1
ATOM 672 C CA . PRO A 1 94 ? -4.299 -6.482 -16.914 1.00 94.94 94 PRO A CA 1
ATOM 673 C C . PRO A 1 94 ? -3.832 -5.367 -17.858 1.00 94.94 94 PRO A C 1
ATOM 675 O O . PRO A 1 94 ? -2.835 -5.538 -18.553 1.00 94.94 94 PRO A O 1
ATOM 678 N N . ASP A 1 95 ? -4.489 -4.206 -17.806 1.00 96.31 95 ASP A N 1
ATOM 679 C CA . ASP A 1 95 ? -4.131 -3.036 -18.615 1.00 96.31 95 ASP A CA 1
ATOM 680 C C . ASP A 1 95 ? -2.754 -2.465 -18.244 1.00 96.31 95 ASP A C 1
ATOM 682 O O . ASP A 1 95 ? -2.022 -2.020 -19.126 1.00 96.31 95 ASP A O 1
ATOM 686 N N . ASP A 1 96 ? -2.347 -2.553 -16.968 1.00 96.94 96 ASP A N 1
ATOM 687 C CA . ASP A 1 96 ? -1.003 -2.135 -16.556 1.00 96.94 96 ASP A CA 1
ATOM 688 C C . ASP A 1 96 ? 0.062 -3.012 -17.236 1.00 96.94 96 ASP A C 1
ATOM 690 O O . ASP A 1 96 ? 1.082 -2.521 -17.714 1.00 96.94 96 ASP A O 1
ATOM 694 N N . VAL A 1 97 ? -0.184 -4.326 -17.301 1.00 95.50 97 VAL A N 1
ATOM 695 C CA . VAL A 1 97 ? 0.712 -5.285 -17.967 1.00 95.50 97 VAL A CA 1
ATOM 696 C C . VAL A 1 97 ? 0.709 -5.060 -19.480 1.00 95.50 97 VAL A C 1
ATOM 698 O O . VAL A 1 97 ? 1.772 -5.050 -20.097 1.00 95.50 97 VAL A O 1
ATOM 701 N N . ALA A 1 98 ? -0.461 -4.819 -20.076 1.00 95.06 98 ALA A N 1
ATOM 702 C CA . ALA A 1 98 ? -0.601 -4.534 -21.503 1.00 95.06 98 ALA A CA 1
ATOM 703 C C . ALA A 1 98 ? 0.093 -3.226 -21.931 1.00 95.06 98 ALA A C 1
ATOM 705 O O . ALA A 1 98 ? 0.486 -3.096 -23.088 1.00 95.06 98 ALA A O 1
ATOM 706 N N . ALA A 1 99 ? 0.291 -2.276 -21.011 1.00 96.62 99 ALA A N 1
ATOM 707 C CA . ALA A 1 99 ? 1.020 -1.035 -21.262 1.00 96.62 99 ALA A CA 1
ATOM 708 C C . ALA A 1 99 ? 2.554 -1.185 -21.188 1.00 96.62 99 ALA A C 1
ATOM 710 O O . ALA A 1 99 ? 3.275 -0.259 -21.567 1.00 96.62 99 ALA A O 1
ATOM 711 N N . VAL A 1 100 ? 3.087 -2.329 -20.736 1.00 97.00 100 VAL A N 1
ATOM 712 C CA . VAL A 1 100 ? 4.540 -2.536 -20.596 1.00 97.00 100 VAL A CA 1
ATOM 713 C C . VAL A 1 100 ? 5.305 -2.392 -21.920 1.00 97.00 100 VAL A C 1
ATOM 715 O O . VAL A 1 100 ? 6.317 -1.695 -21.907 1.00 97.00 100 VAL A O 1
ATOM 718 N N . PRO A 1 101 ? 4.869 -2.943 -23.070 1.00 96.25 101 PRO A N 1
ATOM 719 C CA . PRO A 1 101 ? 5.564 -2.725 -24.343 1.00 96.25 101 PRO A CA 1
ATOM 720 C C . PRO A 1 101 ? 5.723 -1.236 -24.680 1.00 96.25 101 PRO A C 1
ATOM 722 O O . PRO A 1 101 ? 6.808 -0.765 -25.035 1.00 96.25 101 PRO A O 1
ATOM 725 N N . ALA A 1 102 ? 4.663 -0.455 -24.445 1.00 96.81 102 ALA A N 1
ATOM 726 C CA . ALA A 1 102 ? 4.700 0.992 -24.599 1.00 96.81 102 ALA A CA 1
ATOM 727 C C . ALA A 1 102 ? 5.637 1.646 -23.573 1.00 96.81 102 ALA A C 1
ATOM 729 O O . ALA A 1 102 ? 6.395 2.542 -23.938 1.00 96.81 102 ALA A O 1
ATOM 730 N N . LEU A 1 103 ? 5.658 1.200 -22.314 1.00 97.38 103 LEU A N 1
ATOM 731 C CA . LEU A 1 103 ? 6.609 1.683 -21.307 1.00 97.38 103 LEU A CA 1
ATOM 732 C C . LEU A 1 103 ? 8.059 1.445 -21.755 1.00 97.38 103 LEU A C 1
ATOM 734 O O . LEU A 1 103 ? 8.878 2.357 -21.671 1.00 97.38 103 LEU A O 1
ATOM 738 N N . LEU A 1 104 ? 8.355 0.253 -22.269 1.00 96.75 104 LEU A N 1
ATOM 739 C CA . LEU A 1 104 ? 9.699 -0.163 -22.661 1.00 96.75 104 LEU A CA 1
ATOM 740 C C . LEU A 1 104 ? 10.157 0.404 -24.008 1.00 96.75 104 LEU A C 1
ATOM 742 O O . LEU A 1 104 ? 11.355 0.356 -24.285 1.00 96.75 104 LEU A O 1
ATOM 746 N N . GLU A 1 105 ? 9.237 0.951 -24.809 1.00 95.12 105 GLU A N 1
ATOM 747 C CA . GLU A 1 105 ? 9.472 1.310 -26.218 1.00 95.12 105 GLU A CA 1
ATOM 748 C C . GLU A 1 105 ? 9.911 0.087 -27.040 1.00 95.12 105 GLU A C 1
ATOM 750 O O . GLU A 1 105 ? 10.795 0.169 -27.892 1.00 95.12 105 GLU A O 1
ATOM 755 N N . SER A 1 106 ? 9.324 -1.075 -26.745 1.00 93.25 106 SER A N 1
ATOM 756 C CA . SER A 1 106 ? 9.710 -2.347 -27.347 1.00 93.25 106 SER A CA 1
ATOM 757 C C . SER A 1 106 ? 8.538 -3.318 -27.390 1.00 93.25 106 SER A C 1
ATOM 759 O O . SER A 1 106 ? 7.898 -3.555 -26.370 1.00 93.25 106 SER A O 1
ATOM 761 N N . ASP A 1 107 ? 8.323 -3.940 -28.549 1.00 87.19 107 ASP A N 1
ATOM 762 C CA . ASP A 1 107 ? 7.299 -4.974 -28.758 1.00 87.19 107 ASP A CA 1
ATOM 763 C C . ASP A 1 107 ? 7.810 -6.396 -28.454 1.00 87.19 107 ASP A C 1
ATOM 765 O O . ASP A 1 107 ? 7.191 -7.387 -28.840 1.00 87.19 107 ASP A O 1
ATOM 769 N N . ALA A 1 108 ? 8.973 -6.528 -27.806 1.00 83.25 108 ALA A N 1
ATOM 770 C CA . ALA A 1 108 ? 9.525 -7.832 -27.462 1.00 83.25 108 ALA A CA 1
ATOM 771 C C . ALA A 1 108 ? 8.660 -8.527 -26.398 1.00 83.25 108 ALA A C 1
ATOM 773 O O . ALA A 1 108 ? 8.491 -8.015 -25.289 1.00 83.25 108 ALA A O 1
ATOM 774 N N . ASP A 1 109 ? 8.162 -9.724 -26.714 1.00 81.44 109 ASP A N 1
ATOM 775 C CA . ASP A 1 109 ? 7.514 -10.576 -25.720 1.00 81.44 109 ASP A CA 1
ATOM 776 C C . ASP A 1 109 ? 8.572 -11.152 -24.772 1.00 81.44 109 ASP A C 1
ATOM 778 O O . ASP A 1 109 ? 9.470 -11.897 -25.171 1.00 81.44 109 ASP A O 1
ATOM 782 N N . THR A 1 110 ? 8.485 -10.754 -23.507 1.00 74.81 110 THR A N 1
ATOM 783 C CA . THR A 1 110 ? 9.433 -11.123 -22.448 1.00 74.81 110 THR A CA 1
ATOM 784 C C . THR A 1 110 ? 8.846 -12.143 -21.471 1.00 74.81 110 THR A C 1
ATOM 786 O O . THR A 1 110 ? 9.562 -12.627 -20.592 1.00 74.81 110 THR A O 1
ATOM 789 N N . GLY A 1 111 ? 7.567 -12.516 -21.623 1.00 87.50 111 GLY A N 1
ATOM 790 C CA . GLY A 1 111 ? 6.845 -13.350 -20.664 1.00 87.50 111 GLY A CA 1
ATOM 791 C C . GLY A 1 111 ? 6.659 -12.646 -19.316 1.00 87.50 111 GLY A C 1
ATOM 792 O O . GLY A 1 111 ? 5.633 -12.013 -19.082 1.00 87.50 111 GLY A O 1
ATOM 793 N N . ASP A 1 112 ? 7.646 -12.750 -18.418 1.00 92.56 112 ASP A N 1
ATOM 794 C CA . ASP A 1 112 ? 7.684 -11.928 -17.200 1.00 92.56 112 ASP A CA 1
ATOM 795 C C . ASP A 1 112 ? 8.203 -10.523 -17.563 1.00 92.56 112 ASP A C 1
ATOM 797 O O . ASP A 1 112 ? 9.374 -10.396 -17.928 1.00 92.56 112 ASP A O 1
ATOM 801 N N . PRO A 1 113 ? 7.392 -9.454 -17.441 1.00 94.81 113 PRO A N 1
ATOM 802 C CA . PRO A 1 113 ? 7.819 -8.107 -17.820 1.00 94.81 113 PRO A CA 1
ATOM 803 C C . PRO A 1 113 ? 8.892 -7.531 -16.887 1.00 94.81 113 PRO A C 1
ATOM 805 O O . PRO A 1 113 ? 9.593 -6.580 -17.239 1.00 94.81 113 PRO A O 1
ATOM 808 N N . TRP A 1 114 ? 9.015 -8.049 -15.664 1.00 96.81 114 TRP A N 1
ATOM 809 C CA . TRP A 1 114 ? 9.760 -7.364 -14.615 1.00 96.81 114 TRP A CA 1
ATOM 810 C C . TRP A 1 114 ? 11.273 -7.252 -14.828 1.00 96.81 114 TRP A C 1
ATOM 812 O O . TRP A 1 114 ? 11.802 -6.191 -14.488 1.00 96.81 114 TRP A O 1
ATOM 822 N N . PRO A 1 115 ? 11.992 -8.269 -15.342 1.00 96.38 115 PRO A N 1
ATOM 823 C CA . PRO A 1 115 ? 13.404 -8.120 -15.683 1.00 96.38 115 PRO A CA 1
ATOM 824 C C . PRO A 1 115 ? 13.633 -6.977 -16.679 1.00 96.38 115 PRO A C 1
ATOM 826 O O . PRO A 1 115 ? 14.433 -6.085 -16.409 1.00 96.38 115 PRO A O 1
ATOM 829 N N . ALA A 1 116 ? 12.846 -6.927 -17.758 1.00 96.69 116 ALA A N 1
ATOM 830 C CA . ALA A 1 116 ? 12.969 -5.890 -18.780 1.00 96.69 116 ALA A CA 1
ATOM 831 C C . ALA A 1 116 ? 12.632 -4.492 -18.238 1.00 96.69 116 ALA A C 1
ATOM 833 O O . ALA A 1 116 ? 13.343 -3.528 -18.512 1.00 96.69 116 ALA A O 1
ATOM 834 N N . VAL A 1 117 ? 11.591 -4.383 -17.407 1.00 97.75 117 VAL A N 1
ATOM 835 C CA . VAL A 1 117 ? 11.235 -3.139 -16.709 1.00 97.75 117 VAL A CA 1
ATOM 836 C C . VAL A 1 117 ? 12.348 -2.673 -15.768 1.00 97.75 117 VAL A C 1
ATOM 838 O O . VAL A 1 117 ? 12.638 -1.477 -15.715 1.00 97.75 117 VAL A O 1
ATOM 841 N N . ALA A 1 118 ? 12.989 -3.588 -15.038 1.00 97.81 118 ALA A N 1
ATOM 842 C CA . ALA A 1 118 ? 14.085 -3.249 -14.136 1.00 97.81 118 ALA A CA 1
ATOM 843 C C . ALA A 1 118 ? 15.316 -2.734 -14.897 1.00 97.81 118 ALA A C 1
ATOM 845 O O . ALA A 1 118 ? 15.845 -1.682 -14.538 1.00 97.81 118 ALA A O 1
ATOM 846 N N . ASP A 1 119 ? 15.723 -3.419 -15.968 1.00 97.12 119 ASP A N 1
ATOM 847 C CA . ASP A 1 119 ? 16.854 -3.007 -16.808 1.00 97.12 119 ASP A CA 1
ATOM 848 C C . ASP A 1 119 ? 16.581 -1.659 -17.490 1.00 97.12 119 ASP A C 1
ATOM 850 O O . ASP A 1 119 ? 17.427 -0.760 -17.502 1.00 97.12 119 ASP A O 1
ATOM 854 N N . TRP A 1 120 ? 15.361 -1.482 -18.001 1.00 97.56 120 TRP A N 1
ATOM 855 C CA . TRP A 1 120 ? 14.920 -0.241 -18.628 1.00 97.56 120 TRP A CA 1
ATOM 856 C C . TRP A 1 120 ? 14.927 0.944 -17.653 1.00 97.56 120 TRP A C 1
ATOM 858 O O . TRP A 1 120 ? 15.362 2.040 -18.031 1.00 97.56 120 TRP A O 1
ATOM 868 N N . ALA A 1 121 ? 14.482 0.734 -16.409 1.00 98.31 121 ALA A N 1
ATOM 869 C CA . ALA A 1 121 ? 14.464 1.761 -15.369 1.00 98.31 121 ALA A CA 1
ATOM 870 C C . ALA A 1 121 ? 15.878 2.119 -14.882 1.00 98.31 121 ALA A C 1
ATOM 872 O O . ALA A 1 121 ? 16.176 3.299 -14.686 1.00 98.31 121 ALA A O 1
ATOM 873 N N . ALA A 1 122 ? 16.768 1.128 -14.748 1.00 98.44 122 ALA A N 1
ATOM 874 C CA . ALA A 1 122 ? 18.112 1.294 -14.191 1.00 98.44 122 ALA A CA 1
ATOM 875 C C . ALA A 1 122 ? 18.991 2.292 -14.967 1.00 98.44 122 ALA A C 1
ATOM 877 O O . ALA A 1 122 ? 19.853 2.946 -14.380 1.00 98.44 122 ALA A O 1
ATOM 878 N N . VAL A 1 123 ? 18.761 2.449 -16.274 1.00 98.12 123 VAL A N 1
ATOM 879 C CA . VAL A 1 123 ? 19.537 3.352 -17.146 1.00 98.12 123 VAL A CA 1
ATOM 880 C C . VAL A 1 123 ? 18.883 4.723 -17.368 1.00 98.12 123 VAL A C 1
ATOM 882 O O . VAL A 1 123 ? 19.442 5.569 -18.069 1.00 98.12 123 VAL A O 1
ATOM 885 N N . ARG A 1 124 ? 17.711 4.981 -16.774 1.00 98.56 124 ARG A N 1
ATOM 886 C CA . ARG A 1 124 ? 16.933 6.223 -16.941 1.00 98.56 124 ARG A CA 1
ATOM 887 C C . ARG A 1 124 ? 16.872 7.026 -15.646 1.00 98.56 124 ARG A C 1
ATOM 889 O O . ARG A 1 124 ? 17.053 6.480 -14.563 1.00 98.56 124 ARG A O 1
ATOM 896 N N . SER A 1 125 ? 16.628 8.336 -15.741 1.00 98.44 125 SER A N 1
ATOM 897 C CA . SER A 1 125 ? 16.341 9.135 -14.543 1.00 98.44 125 SER A CA 1
ATOM 898 C C . SER A 1 125 ? 15.008 8.721 -13.928 1.00 98.44 125 SER A C 1
ATOM 900 O O . SER A 1 125 ? 14.087 8.310 -14.637 1.00 98.44 125 SER A O 1
ATOM 902 N N . CYS A 1 126 ? 14.873 8.892 -12.615 1.00 98.31 126 CYS A N 1
ATOM 903 C CA . CYS A 1 126 ? 13.624 8.623 -11.910 1.00 98.31 126 CYS A CA 1
ATOM 904 C C . CYS A 1 126 ? 12.464 9.440 -12.494 1.00 98.31 126 CYS A C 1
ATOM 906 O O . CYS A 1 126 ? 11.392 8.905 -12.764 1.00 98.31 126 CYS A O 1
ATOM 908 N N . SER A 1 127 ? 12.716 10.715 -12.803 1.00 98.06 127 SER A N 1
ATOM 909 C CA . SER A 1 127 ? 11.738 11.603 -13.436 1.00 98.06 127 SER A CA 1
ATOM 910 C C . SER A 1 127 ? 11.265 11.116 -14.809 1.00 98.06 127 SER A C 1
ATOM 912 O O . SER A 1 127 ? 10.090 11.275 -15.127 1.00 98.06 127 SER A O 1
ATOM 914 N N . ALA A 1 128 ? 12.137 10.502 -15.615 1.00 98.25 128 ALA A N 1
ATOM 915 C CA . ALA A 1 128 ? 11.764 9.967 -16.923 1.00 98.25 128 ALA A CA 1
ATOM 916 C C . ALA A 1 128 ? 10.911 8.700 -16.791 1.00 98.25 128 ALA A C 1
ATOM 918 O O . ALA A 1 128 ? 9.932 8.540 -17.519 1.00 98.25 128 ALA A O 1
ATOM 919 N N . VAL A 1 129 ? 11.252 7.826 -15.836 1.00 98.44 129 VAL A N 1
ATOM 920 C CA . VAL A 1 129 ? 10.464 6.626 -15.522 1.00 98.44 129 VAL A CA 1
ATOM 921 C C . VAL A 1 129 ? 9.065 7.011 -15.040 1.00 98.44 129 VAL A C 1
ATOM 923 O O . VAL A 1 129 ? 8.076 6.544 -15.603 1.00 98.44 129 VAL A O 1
ATOM 926 N N . VAL A 1 130 ? 8.982 7.905 -14.049 1.00 98.38 130 VAL A N 1
ATOM 927 C CA . VAL A 1 130 ? 7.707 8.391 -13.502 1.00 98.38 130 VAL A CA 1
ATOM 928 C C . VAL A 1 130 ? 6.897 9.109 -14.575 1.00 98.38 130 VAL A C 1
ATOM 930 O O . VAL A 1 130 ? 5.738 8.769 -14.791 1.00 98.38 130 VAL A O 1
ATOM 933 N N . GLY A 1 131 ? 7.508 10.053 -15.296 1.00 98.25 131 GLY A N 1
ATOM 934 C CA . GLY A 1 131 ? 6.826 10.816 -16.339 1.00 98.25 131 GLY A CA 1
ATOM 935 C C . GLY A 1 131 ? 6.216 9.918 -17.413 1.00 98.25 131 GLY A C 1
ATOM 936 O O . GLY A 1 131 ? 5.068 10.118 -17.800 1.00 98.25 131 GLY A O 1
ATOM 937 N N . ARG A 1 132 ? 6.942 8.881 -17.850 1.00 98.31 132 ARG A N 1
ATOM 938 C CA . ARG A 1 132 ? 6.414 7.920 -18.823 1.00 98.31 132 ARG A CA 1
ATOM 939 C C . ARG A 1 132 ? 5.304 7.048 -18.246 1.00 98.31 132 ARG A C 1
ATOM 941 O O . ARG A 1 132 ? 4.299 6.858 -18.920 1.00 98.31 132 ARG A O 1
ATOM 948 N N . GLY A 1 133 ? 5.461 6.527 -17.030 1.00 98.19 133 GLY A N 1
ATOM 949 C CA . GLY A 1 133 ? 4.411 5.719 -16.409 1.00 98.19 133 GLY A CA 1
ATOM 950 C C . GLY A 1 133 ? 3.113 6.511 -16.229 1.00 98.19 133 GLY A C 1
ATOM 951 O O . GLY A 1 133 ? 2.053 6.013 -16.589 1.00 98.19 133 GLY A O 1
ATOM 952 N N . VAL A 1 134 ? 3.198 7.779 -15.814 1.00 98.00 134 VAL A N 1
ATOM 953 C CA . VAL A 1 134 ? 2.033 8.676 -15.712 1.00 98.00 134 VAL A CA 1
ATOM 954 C C . VAL A 1 134 ? 1.341 8.878 -17.066 1.00 98.00 134 VAL A C 1
ATOM 956 O O . VAL A 1 134 ? 0.117 8.830 -17.127 1.00 98.00 134 VAL A O 1
ATOM 959 N N . LEU A 1 135 ? 2.092 9.054 -18.163 1.00 98.19 135 LEU A N 1
ATOM 960 C CA . LEU A 1 135 ? 1.511 9.168 -19.514 1.00 98.19 135 LEU A CA 1
ATOM 961 C C . LEU A 1 135 ? 0.743 7.913 -19.957 1.00 98.19 135 LEU A C 1
ATOM 963 O O . LEU A 1 135 ? -0.130 8.009 -20.816 1.00 98.19 135 LEU A O 1
ATOM 967 N N . LEU A 1 136 ? 1.078 6.753 -19.391 1.00 98.06 136 LEU A N 1
ATOM 968 C CA . LEU A 1 136 ? 0.469 5.458 -19.692 1.00 98.06 136 LEU A CA 1
ATOM 969 C C . LEU A 1 136 ? -0.598 5.046 -18.665 1.00 98.06 136 LEU A C 1
ATOM 971 O O . LEU A 1 136 ? -1.020 3.895 -18.671 1.00 98.06 136 LEU A O 1
ATOM 975 N N . ASP A 1 137 ? -1.006 5.956 -17.774 1.00 97.31 137 ASP A N 1
ATOM 976 C CA . ASP A 1 137 ? -1.906 5.669 -16.646 1.00 97.31 137 ASP A CA 1
ATOM 977 C C . ASP A 1 137 ? -1.401 4.535 -15.725 1.00 97.31 137 ASP A C 1
ATOM 979 O O . ASP A 1 137 ? -2.177 3.842 -15.065 1.00 97.31 137 ASP A O 1
ATOM 983 N N . LEU A 1 138 ? -0.080 4.332 -15.654 1.00 98.19 138 LEU A N 1
ATOM 984 C CA . LEU A 1 138 ? 0.539 3.358 -14.759 1.00 98.19 138 LEU A CA 1
ATOM 985 C C . LEU A 1 138 ? 0.727 3.957 -13.358 1.00 98.19 138 LEU A C 1
ATOM 987 O O . LEU A 1 138 ? 1.281 5.055 -13.235 1.00 98.19 138 LEU A O 1
ATOM 991 N N . PRO A 1 139 ? 0.377 3.233 -12.276 1.00 97.19 139 PRO A N 1
ATOM 992 C CA . PRO A 1 139 ? 0.678 3.685 -10.925 1.00 97.19 139 PRO A CA 1
ATOM 993 C C . PRO A 1 139 ? 2.190 3.625 -10.667 1.00 97.19 139 PRO A C 1
ATOM 995 O O . PRO A 1 139 ? 2.760 2.563 -10.384 1.00 97.19 139 PRO A O 1
ATOM 998 N N . VAL A 1 140 ? 2.837 4.786 -10.751 1.00 98.00 140 VAL A N 1
ATOM 999 C CA . VAL A 1 140 ? 4.273 4.967 -10.544 1.00 98.00 140 VAL A CA 1
ATOM 1000 C C . VAL A 1 140 ? 4.540 6.193 -9.674 1.00 98.00 140 VAL A C 1
ATOM 1002 O O . VAL A 1 140 ? 3.862 7.207 -9.804 1.00 98.00 140 VAL A O 1
ATOM 1005 N N . ALA A 1 141 ? 5.528 6.098 -8.787 1.00 97.62 141 ALA A N 1
ATOM 1006 C CA . ALA A 1 141 ? 5.931 7.190 -7.902 1.00 97.62 141 ALA A CA 1
ATOM 1007 C C . ALA A 1 141 ? 7.441 7.153 -7.653 1.00 97.62 141 ALA A C 1
ATOM 1009 O O . ALA A 1 141 ? 8.013 6.076 -7.450 1.00 97.62 141 ALA A O 1
ATOM 1010 N N . ALA A 1 142 ? 8.097 8.311 -7.627 1.00 98.00 142 ALA A N 1
ATOM 1011 C CA . ALA A 1 142 ? 9.475 8.423 -7.167 1.00 98.00 142 ALA A CA 1
ATOM 1012 C C . ALA A 1 142 ? 9.547 8.290 -5.638 1.00 98.00 142 ALA A C 1
ATOM 1014 O O . ALA A 1 142 ? 8.712 8.795 -4.883 1.00 98.00 142 ALA A O 1
ATOM 1015 N N . LEU A 1 143 ? 10.582 7.605 -5.149 1.00 95.56 143 LEU A N 1
ATOM 1016 C CA . LEU A 1 143 ? 10.800 7.447 -3.717 1.00 95.56 143 LEU A CA 1
ATOM 1017 C C . LEU A 1 143 ? 11.098 8.809 -3.077 1.00 95.56 143 LEU A C 1
ATOM 1019 O O . LEU A 1 143 ? 12.118 9.426 -3.369 1.00 95.56 143 LEU A O 1
ATOM 1023 N N . GLY A 1 144 ? 10.228 9.235 -2.161 1.00 92.00 144 GLY A N 1
ATOM 1024 C CA . GLY A 1 144 ? 10.378 10.501 -1.443 1.00 92.00 144 GLY A CA 1
ATOM 1025 C C . GLY A 1 144 ? 9.861 11.729 -2.197 1.00 92.00 144 GLY A C 1
ATOM 1026 O O . GLY A 1 144 ? 10.168 12.841 -1.785 1.00 92.00 144 GLY A O 1
ATOM 1027 N N . GLU A 1 145 ? 9.073 11.558 -3.264 1.00 93.19 145 GLU A N 1
ATOM 1028 C CA . GLU A 1 145 ? 8.485 12.696 -3.994 1.00 93.19 145 GLU A CA 1
ATOM 1029 C C . GLU A 1 145 ? 7.414 13.452 -3.193 1.00 93.19 145 GLU A C 1
ATOM 1031 O O . GLU A 1 145 ? 7.181 14.636 -3.426 1.00 93.19 145 GLU A O 1
ATOM 1036 N N . ALA A 1 146 ? 6.785 12.782 -2.222 1.00 90.81 146 ALA A N 1
ATOM 1037 C CA . ALA A 1 146 ? 5.793 13.371 -1.336 1.00 90.81 146 ALA A CA 1
ATOM 1038 C C . ALA A 1 146 ? 6.412 13.717 0.024 1.00 90.81 146 ALA A C 1
ATOM 1040 O O . ALA A 1 146 ? 6.927 12.848 0.735 1.00 90.81 146 ALA A O 1
ATOM 1041 N N . THR A 1 147 ? 6.303 14.987 0.417 1.00 88.62 147 THR A N 1
ATOM 1042 C CA . THR A 1 147 ? 6.613 15.423 1.784 1.00 88.62 147 THR A CA 1
ATOM 1043 C C . THR A 1 147 ? 5.394 15.198 2.672 1.00 88.62 147 THR A C 1
ATOM 1045 O O . THR A 1 147 ? 4.274 15.533 2.290 1.00 88.62 147 THR A O 1
ATOM 1048 N N . ALA A 1 148 ? 5.592 14.636 3.866 1.00 85.81 148 ALA A N 1
ATOM 1049 C CA . ALA A 1 148 ? 4.508 14.486 4.829 1.00 85.81 148 ALA A CA 1
ATOM 1050 C C . ALA A 1 148 ? 4.004 15.866 5.285 1.00 85.81 148 ALA A C 1
ATOM 1052 O O . ALA A 1 148 ? 4.738 16.616 5.927 1.00 85.81 148 ALA A O 1
ATOM 1053 N N . GLU A 1 149 ? 2.742 16.176 4.992 1.00 88.25 149 GLU A N 1
ATOM 1054 C CA . GLU A 1 149 ? 2.060 17.378 5.475 1.00 88.25 149 GLU A CA 1
ATOM 1055 C C . GLU A 1 149 ? 1.009 17.015 6.536 1.00 88.25 149 GLU A C 1
ATOM 1057 O O . GLU A 1 149 ? 0.379 15.954 6.454 1.00 88.25 149 GLU A O 1
ATOM 1062 N N . PRO A 1 150 ? 0.784 17.875 7.547 1.00 87.81 150 PRO A N 1
ATOM 1063 C CA . PRO A 1 150 ? -0.348 17.704 8.447 1.00 87.81 150 PRO A CA 1
ATOM 1064 C C . PRO A 1 150 ? -1.670 17.804 7.665 1.00 87.81 150 PRO A C 1
ATOM 1066 O O . PRO A 1 150 ? -1.749 18.536 6.674 1.00 87.81 150 PRO A O 1
ATOM 1069 N N . PRO A 1 151 ? -2.738 17.118 8.111 1.00 85.88 151 PRO A N 1
ATOM 1070 C CA . PRO A 1 151 ? -4.035 17.230 7.459 1.00 85.88 151 PRO A CA 1
ATOM 1071 C C . PRO A 1 151 ? -4.516 18.684 7.487 1.00 85.88 151 PRO A C 1
ATOM 1073 O O . PRO A 1 151 ? -4.490 19.347 8.527 1.00 85.88 151 PRO A O 1
ATOM 1076 N N . ARG A 1 152 ? -4.993 19.177 6.342 1.00 89.25 152 ARG A N 1
ATOM 1077 C CA . ARG A 1 152 ? -5.634 20.492 6.253 1.00 89.25 152 ARG A CA 1
ATOM 1078 C C . ARG A 1 152 ? -7.057 20.372 6.788 1.00 89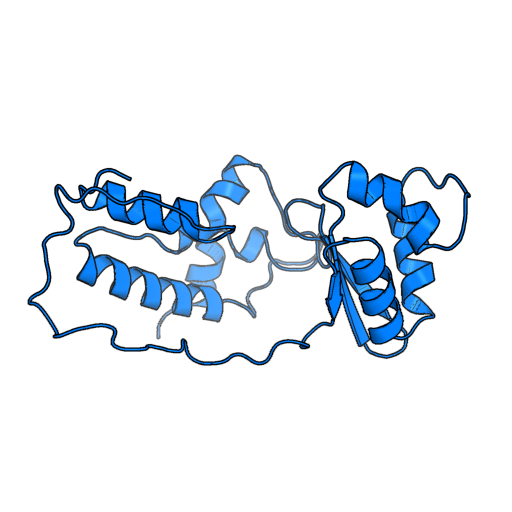.25 152 ARG A C 1
ATOM 1080 O O . ARG A 1 152 ? -7.897 19.716 6.181 1.00 89.25 152 ARG A O 1
ATOM 1087 N N . VAL A 1 153 ? -7.312 20.980 7.944 1.00 88.25 153 VAL A N 1
ATOM 1088 C CA . VAL A 1 153 ? -8.634 20.987 8.582 1.00 88.25 153 VAL A CA 1
ATOM 1089 C C . VAL A 1 153 ? -9.279 22.348 8.363 1.00 88.25 153 VAL A C 1
ATOM 1091 O O . VAL A 1 153 ? -8.832 23.350 8.919 1.00 88.25 153 VAL A O 1
ATOM 1094 N N . THR A 1 154 ? -10.350 22.372 7.577 1.00 90.25 154 THR A N 1
ATOM 1095 C CA . THR A 1 154 ? -11.155 23.574 7.346 1.00 90.25 154 THR A CA 1
ATOM 1096 C C . THR A 1 154 ? -12.490 23.433 8.062 1.00 90.25 154 THR A C 1
ATOM 1098 O O . THR A 1 154 ? -13.179 22.425 7.924 1.00 90.25 154 THR A O 1
ATOM 1101 N N . VAL A 1 155 ? -12.863 24.444 8.845 1.00 89.12 155 VAL A N 1
ATOM 1102 C CA . VAL A 1 155 ? -14.156 24.482 9.534 1.00 89.12 155 VAL A CA 1
ATOM 1103 C C . VAL A 1 155 ? -15.220 24.946 8.543 1.00 89.12 155 VAL A C 1
ATOM 1105 O O . VAL A 1 155 ? -15.171 26.078 8.074 1.00 89.12 155 VAL A O 1
ATOM 1108 N N . THR A 1 156 ? -16.181 24.078 8.232 1.00 89.19 156 THR A N 1
ATOM 1109 C CA . THR A 1 156 ? -17.271 24.352 7.278 1.00 89.19 156 THR A CA 1
ATOM 1110 C C . THR A 1 156 ? -18.593 24.749 7.952 1.00 89.19 156 THR A C 1
ATOM 1112 O O . THR A 1 156 ? -19.604 24.906 7.275 1.00 89.19 156 THR A O 1
ATOM 1115 N N . GLY A 1 157 ? -18.606 24.947 9.278 1.00 89.44 157 GLY A N 1
ATOM 1116 C CA . GLY A 1 157 ? -19.791 25.348 10.041 1.00 89.44 157 GLY A CA 1
ATOM 1117 C C . GLY A 1 157 ? -19.536 25.482 11.551 1.00 89.44 157 GLY A C 1
ATOM 1118 O O . GLY A 1 157 ? -18.420 25.230 12.015 1.00 89.44 157 GLY A O 1
ATOM 1119 N N . PRO A 1 158 ? -20.545 25.888 12.342 1.00 89.69 158 PRO A N 1
ATOM 1120 C CA . PRO A 1 158 ? -20.416 25.981 13.794 1.00 89.69 158 PRO A CA 1
ATOM 1121 C C . PRO A 1 158 ? -20.122 24.609 14.417 1.00 89.69 158 PRO A C 1
ATOM 1123 O O . PRO A 1 158 ? -20.605 23.576 13.954 1.00 89.69 158 PRO A O 1
ATOM 1126 N N . ARG A 1 159 ? -19.332 24.592 15.498 1.00 86.31 159 ARG A N 1
ATOM 1127 C CA . ARG A 1 159 ? -19.048 23.357 16.242 1.00 86.31 159 ARG A CA 1
ATOM 1128 C C . ARG A 1 159 ? -20.313 22.878 16.957 1.00 86.31 159 ARG A C 1
ATOM 1130 O O . ARG A 1 159 ? -20.959 23.658 17.651 1.00 86.31 159 ARG A O 1
ATOM 1137 N N . CYS A 1 160 ? -20.616 21.590 16.841 1.00 84.00 160 CYS A N 1
ATOM 1138 C CA . CYS A 1 160 ? -21.672 20.929 17.606 1.00 84.00 160 CYS A CA 1
ATOM 1139 C C . CYS A 1 160 ? -21.070 19.975 18.649 1.00 84.00 160 CYS A C 1
ATOM 1141 O O . CYS A 1 160 ? -19.942 19.506 18.461 1.00 84.00 160 CYS A O 1
ATOM 1143 N N . PRO A 1 161 ? -21.808 19.654 19.728 1.00 85.25 161 PRO A N 1
ATOM 1144 C CA . PRO A 1 161 ? -21.426 18.580 20.638 1.00 85.25 161 PRO A CA 1
ATOM 1145 C C . PRO A 1 161 ? -21.215 17.251 19.887 1.00 85.25 161 PRO A C 1
ATOM 1147 O O . PRO A 1 161 ? -21.912 17.007 18.893 1.00 85.25 161 PRO A O 1
ATOM 1150 N N . PRO A 1 162 ? -20.289 16.385 20.344 1.00 81.56 162 PRO A N 1
ATOM 1151 C CA . PRO A 1 162 ? -20.097 15.062 19.759 1.00 81.56 162 PRO A CA 1
ATOM 1152 C C . PRO A 1 162 ? -21.407 14.268 19.724 1.00 81.56 162 PRO A C 1
ATOM 1154 O O . PRO A 1 162 ? -22.162 14.260 20.697 1.00 81.56 162 PRO A O 1
ATOM 1157 N N . ARG A 1 163 ? -21.671 13.591 18.603 1.00 83.12 163 ARG A N 1
ATOM 1158 C CA . ARG A 1 163 ? -22.787 12.645 18.473 1.00 83.12 163 ARG A CA 1
ATOM 1159 C C . ARG A 1 163 ? -22.287 11.237 18.760 1.00 83.12 163 ARG A C 1
ATOM 1161 O O . ARG A 1 163 ? -21.156 10.907 18.407 1.00 83.12 163 ARG A O 1
ATOM 1168 N N . ALA A 1 164 ? -23.136 10.416 19.372 1.00 87.62 164 ALA A N 1
ATOM 1169 C CA . ALA A 1 164 ? -22.868 8.990 19.471 1.00 87.62 164 ALA A CA 1
ATOM 1170 C C . ALA A 1 164 ? -22.748 8.394 18.061 1.00 87.62 164 ALA A C 1
ATOM 1172 O O . ALA A 1 164 ? -23.513 8.759 17.170 1.00 87.62 164 ALA A O 1
ATOM 1173 N N . VAL A 1 165 ? -21.779 7.499 17.871 1.00 91.62 165 VAL A N 1
ATOM 1174 C CA . VAL A 1 165 ? -21.586 6.779 16.602 1.00 91.62 165 VAL A CA 1
ATOM 1175 C C . VAL A 1 165 ? -22.682 5.733 16.394 1.00 91.62 165 VAL A C 1
ATOM 1177 O O . VAL A 1 165 ? -23.112 5.493 15.268 1.00 91.62 165 VAL A O 1
ATOM 1180 N N . THR A 1 166 ? -23.173 5.152 17.489 1.00 93.12 166 THR A N 1
ATOM 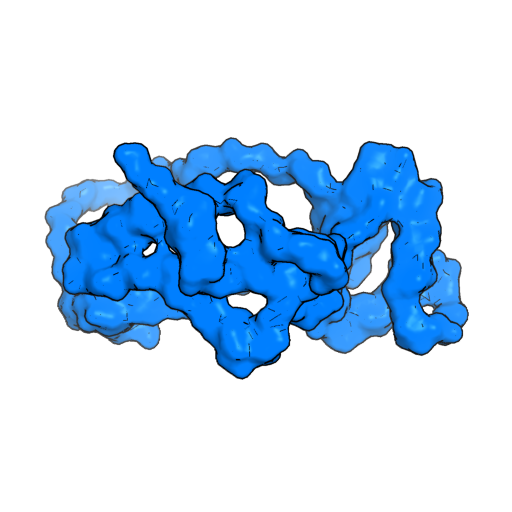1181 C CA . THR A 1 166 ? -24.258 4.174 17.485 1.00 93.12 166 THR A CA 1
ATOM 1182 C C . THR A 1 166 ? -25.511 4.734 16.809 1.00 93.12 166 THR A C 1
ATOM 1184 O O . THR A 1 166 ? -26.020 5.785 17.197 1.00 93.12 166 THR A O 1
ATOM 1187 N N . GLY A 1 167 ? -26.014 4.019 15.803 1.00 91.62 167 GLY A N 1
ATOM 1188 C CA . GLY A 1 167 ? -27.205 4.399 15.042 1.00 91.62 167 GLY A CA 1
ATOM 1189 C C . GLY A 1 167 ? -26.973 5.440 13.942 1.00 91.62 167 GLY A C 1
ATOM 1190 O O . GLY A 1 167 ? -27.936 5.830 13.283 1.00 91.62 167 GLY A O 1
ATOM 1191 N N . LEU A 1 168 ? -25.734 5.894 13.709 1.00 93.88 168 LEU A N 1
ATOM 1192 C CA . LEU A 1 168 ? -25.430 6.739 12.553 1.00 93.88 168 LEU A CA 1
ATOM 1193 C C . LEU A 1 168 ? -25.423 5.920 11.263 1.00 93.88 168 LEU A C 1
ATOM 1195 O O . LEU A 1 168 ? -24.884 4.817 11.228 1.00 93.88 168 LEU A O 1
ATOM 1199 N N . LEU A 1 169 ? -25.954 6.509 10.193 1.00 94.94 169 LEU A N 1
ATOM 1200 C CA . LEU A 1 169 ? -25.718 6.058 8.827 1.00 94.94 169 LEU A CA 1
ATOM 1201 C C . LEU A 1 169 ? -24.472 6.766 8.282 1.00 94.94 169 LEU A C 1
ATOM 1203 O O . LEU A 1 169 ? -24.397 7.997 8.303 1.00 94.94 169 LEU A O 1
ATOM 1207 N N . VAL A 1 170 ? -23.507 5.997 7.795 1.00 92.62 170 VAL A N 1
ATOM 1208 C CA . VAL A 1 170 ? -22.247 6.474 7.227 1.00 92.62 170 VAL A CA 1
ATOM 1209 C C . VAL A 1 170 ? -22.191 6.020 5.778 1.00 92.62 170 VAL A C 1
ATOM 1211 O O . VAL A 1 170 ? -22.298 4.839 5.510 1.00 92.62 170 VAL A O 1
ATOM 1214 N N . ALA A 1 171 ? -22.000 6.945 4.843 1.00 92.50 171 ALA A N 1
ATOM 1215 C CA . ALA A 1 171 ? -21.692 6.589 3.462 1.00 92.50 171 ALA A CA 1
ATOM 1216 C C . ALA A 1 171 ? -20.169 6.602 3.276 1.00 92.50 171 ALA A C 1
ATOM 1218 O O . ALA A 1 171 ? -19.553 7.670 3.338 1.00 92.50 171 ALA A O 1
ATOM 1219 N N . ASP A 1 172 ? -19.557 5.435 3.066 1.00 88.62 172 ASP A N 1
ATOM 1220 C CA . ASP A 1 172 ? -18.131 5.344 2.742 1.00 88.62 172 ASP A CA 1
ATOM 1221 C C . ASP A 1 172 ? -17.898 5.635 1.249 1.00 88.62 172 ASP A C 1
ATOM 1223 O O . ASP A 1 172 ? -18.202 4.823 0.379 1.00 88.62 172 ASP A O 1
ATOM 1227 N N . LEU A 1 173 ? -17.359 6.823 0.960 1.00 88.81 173 LEU A N 1
ATOM 1228 C CA . LEU A 1 173 ? -16.973 7.270 -0.387 1.00 88.81 173 LEU A CA 1
ATOM 1229 C C . LEU A 1 173 ? -15.452 7.233 -0.599 1.00 88.81 173 LEU A C 1
ATOM 1231 O O . LEU A 1 173 ? -14.918 7.922 -1.471 1.00 88.81 173 LEU A O 1
ATOM 1235 N N . SER A 1 174 ? -14.724 6.508 0.248 1.00 82.56 174 SER A N 1
ATOM 1236 C CA . SER A 1 174 ? -13.270 6.460 0.175 1.00 82.56 174 SER A CA 1
ATOM 1237 C C . SER A 1 174 ? -12.788 5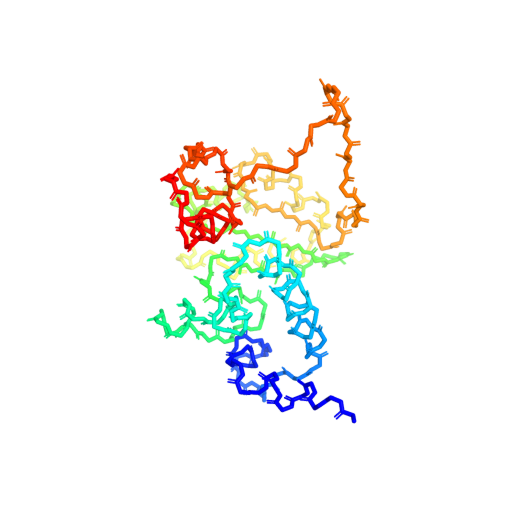.747 -1.090 1.00 82.56 174 SER A C 1
ATOM 1239 O O . SER A 1 174 ? -13.306 4.713 -1.507 1.00 82.56 174 SER A O 1
ATOM 1241 N N . SER A 1 175 ? -11.752 6.315 -1.707 1.00 63.97 175 SER A N 1
ATOM 1242 C CA . SER A 1 175 ? -11.255 5.850 -2.998 1.00 63.97 175 SER A CA 1
ATOM 1243 C C . SER A 1 175 ? -10.100 4.855 -2.917 1.00 63.97 175 SER A C 1
ATOM 1245 O O . SER A 1 175 ? -9.755 4.359 -3.976 1.00 63.97 175 SER A O 1
ATOM 1247 N N . MET A 1 176 ? -9.518 4.536 -1.737 1.00 66.88 176 MET A N 1
ATOM 1248 C CA . MET A 1 176 ? -8.659 3.346 -1.491 1.00 66.88 176 MET A CA 1
ATOM 1249 C C . MET A 1 176 ? -8.004 3.283 -0.065 1.00 66.88 176 MET A C 1
ATOM 1251 O O . MET A 1 176 ? -7.961 4.257 0.686 1.00 66.88 176 MET A O 1
ATOM 1255 N N . TRP A 1 177 ? -7.443 2.101 0.264 1.00 66.75 177 TRP A N 1
ATOM 1256 C CA . TRP A 1 177 ? -6.623 1.639 1.421 1.00 66.75 177 TRP A CA 1
ATOM 1257 C C . TRP A 1 177 ? -7.198 1.766 2.840 1.00 66.75 177 TRP A C 1
ATOM 1259 O O . TRP A 1 177 ? -7.213 0.769 3.564 1.00 66.75 177 TRP A O 1
ATOM 1269 N N . ALA A 1 178 ? -7.643 2.947 3.268 1.00 75.31 178 ALA A N 1
ATOM 1270 C CA . ALA A 1 178 ? -8.088 3.158 4.653 1.00 75.31 178 ALA A CA 1
ATOM 1271 C C . ALA A 1 178 ? -9.603 2.981 4.849 1.00 75.31 178 ALA A C 1
ATOM 1273 O O . ALA A 1 178 ? -10.036 2.675 5.957 1.00 75.31 178 ALA A O 1
ATOM 1274 N N . GLY A 1 179 ? -10.387 3.123 3.776 1.00 87.06 179 GLY A N 1
ATOM 1275 C CA . GLY A 1 179 ? -11.852 3.053 3.775 1.00 87.06 179 GLY A CA 1
ATOM 1276 C C . GLY A 1 179 ? -12.450 1.867 4.512 1.00 87.06 179 GLY A C 1
ATOM 1277 O O . GLY A 1 179 ? -13.015 2.051 5.588 1.00 87.06 179 GLY A O 1
ATOM 1278 N N . PRO A 1 180 ? -12.218 0.632 4.022 1.00 87.06 180 PRO A N 1
ATOM 1279 C CA . PRO A 1 180 ? -12.785 -0.563 4.639 1.00 87.06 180 PRO A CA 1
ATOM 1280 C C . PRO A 1 180 ? -12.429 -0.726 6.122 1.00 87.06 180 PRO A C 1
ATOM 1282 O O . PRO A 1 180 ? -13.229 -1.246 6.896 1.00 87.06 180 PRO A O 1
ATOM 1285 N N . LEU A 1 181 ? -11.241 -0.271 6.542 1.00 89.94 181 LEU A N 1
ATOM 1286 C CA . LEU A 1 181 ? -10.863 -0.280 7.955 1.00 89.94 181 LEU A CA 1
ATOM 1287 C C . LEU A 1 181 ? -11.669 0.756 8.748 1.00 89.94 181 LEU A C 1
ATOM 1289 O O . LEU A 1 181 ? -12.214 0.422 9.796 1.00 89.94 181 LEU A O 1
ATOM 1293 N N . CYS A 1 182 ? -11.765 1.992 8.257 1.00 90.69 182 CYS A N 1
ATOM 1294 C CA . CYS A 1 182 ? -12.574 3.040 8.879 1.00 90.69 182 CYS A CA 1
ATOM 1295 C C . CYS A 1 182 ? -14.047 2.624 8.989 1.00 90.69 182 CYS A C 1
ATOM 1297 O O . CYS A 1 182 ? -14.625 2.730 10.069 1.00 90.69 182 CYS A O 1
ATOM 1299 N N . GLY A 1 183 ? -14.627 2.097 7.909 1.00 92.12 183 GLY A N 1
ATOM 1300 C CA . GLY A 1 183 ? -15.991 1.578 7.896 1.00 92.12 183 GLY A CA 1
ATOM 1301 C C . GLY A 1 183 ? -16.184 0.437 8.893 1.00 92.12 183 GLY A C 1
ATOM 1302 O O . GLY A 1 183 ? -17.090 0.488 9.718 1.00 92.12 183 GLY A O 1
ATOM 1303 N N . GLY A 1 184 ? -15.275 -0.541 8.916 1.00 92.12 184 GLY A N 1
ATOM 1304 C CA . GLY A 1 184 ? -15.321 -1.637 9.888 1.00 92.12 184 GLY A CA 1
ATOM 1305 C C . GLY A 1 184 ? -15.251 -1.168 11.347 1.00 92.12 184 GLY A C 1
ATOM 1306 O O . GLY A 1 184 ? -15.973 -1.688 12.195 1.00 92.12 184 GLY A O 1
ATOM 1307 N N . LEU A 1 185 ? -14.431 -0.156 11.647 1.00 94.25 185 LEU A N 1
ATOM 1308 C CA . LEU A 1 185 ? -14.325 0.428 12.990 1.00 94.25 185 LEU A CA 1
ATOM 1309 C C . LEU A 1 185 ? -15.594 1.185 13.404 1.00 94.25 185 LEU A C 1
ATOM 1311 O O . LEU A 1 185 ? -16.022 1.081 14.552 1.00 94.25 185 LEU A O 1
ATOM 1315 N N . L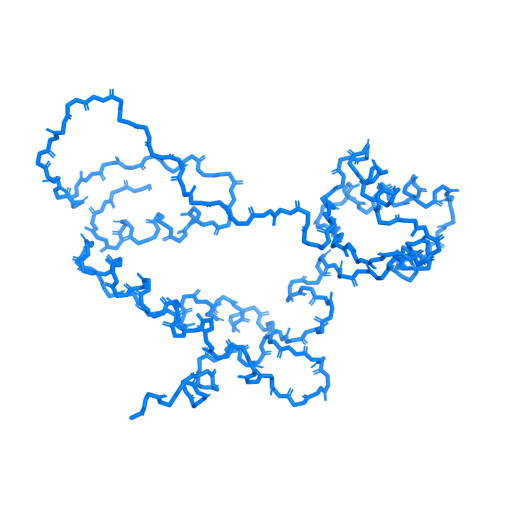EU A 1 186 ? -16.207 1.928 12.480 1.00 94.56 186 LEU A N 1
ATOM 1316 C CA . LEU A 1 186 ? -17.470 2.629 12.721 1.00 94.56 186 LEU A CA 1
ATOM 1317 C C . LEU A 1 186 ? -18.631 1.644 12.897 1.00 94.56 186 LEU A C 1
ATOM 1319 O O . LEU A 1 186 ? -19.436 1.807 13.815 1.00 94.56 186 LEU A O 1
ATOM 1323 N N . ALA A 1 187 ? -18.682 0.589 12.082 1.00 94.94 187 ALA A N 1
ATOM 1324 C CA . ALA A 1 187 ? -19.654 -0.490 12.222 1.00 94.94 187 ALA A CA 1
ATOM 1325 C C . ALA A 1 187 ? -19.506 -1.210 13.573 1.00 94.94 187 ALA A C 1
ATOM 1327 O O . ALA A 1 187 ? -20.496 -1.433 14.267 1.00 94.94 187 ALA A O 1
ATOM 1328 N N . ALA A 1 188 ? -18.271 -1.486 14.010 1.00 94.75 188 ALA A N 1
ATOM 1329 C CA . ALA A 1 188 ? -18.001 -2.047 15.336 1.00 94.75 188 ALA A CA 1
ATOM 1330 C C . ALA A 1 188 ? -18.455 -1.123 16.485 1.00 94.75 188 ALA A C 1
ATOM 1332 O O . ALA A 1 188 ? -18.790 -1.610 17.562 1.00 94.75 188 ALA A O 1
ATOM 1333 N N . ALA A 1 189 ? -18.501 0.193 16.256 1.00 95.25 189 ALA A N 1
ATOM 1334 C CA . ALA A 1 189 ? -19.029 1.187 17.196 1.00 95.25 189 ALA A CA 1
ATOM 1335 C C . ALA A 1 189 ? -20.565 1.367 17.110 1.00 95.25 189 ALA A C 1
ATOM 1337 O O . ALA A 1 189 ? -21.147 2.212 17.799 1.00 95.25 189 ALA A O 1
ATOM 1338 N N . GLY A 1 190 ? -21.240 0.573 16.272 1.00 95.81 190 GLY A N 1
ATOM 1339 C CA . GLY A 1 190 ? -22.695 0.553 16.124 1.00 95.81 190 GLY A CA 1
ATOM 1340 C C . GLY A 1 190 ? -23.250 1.473 15.036 1.00 95.81 190 GLY A C 1
ATOM 1341 O O . GLY A 1 190 ? -24.454 1.735 15.042 1.00 95.81 190 GLY A O 1
ATOM 1342 N N . ALA A 1 191 ? -22.416 1.991 14.132 1.00 96.12 191 ALA A N 1
ATOM 1343 C CA . ALA A 1 191 ? -22.902 2.652 12.922 1.00 96.12 191 ALA A CA 1
ATOM 1344 C C . ALA A 1 191 ? -23.406 1.630 11.888 1.00 96.12 191 ALA A C 1
ATOM 1346 O O . ALA A 1 191 ? -23.013 0.465 11.888 1.00 96.12 191 ALA A O 1
ATOM 1347 N N . THR A 1 192 ? -24.246 2.094 10.969 1.00 95.75 192 THR A N 1
ATOM 1348 C CA . THR A 1 192 ? -24.520 1.424 9.692 1.00 95.75 192 THR A CA 1
ATOM 1349 C C . THR A 1 192 ? -23.644 2.088 8.639 1.00 95.75 192 THR A C 1
ATOM 1351 O O . THR A 1 192 ? -23.764 3.297 8.447 1.00 95.75 192 THR A O 1
ATOM 1354 N N . VAL A 1 193 ? -22.746 1.329 8.010 1.00 92.44 193 VAL A N 1
ATOM 1355 C CA . VAL A 1 193 ? -21.798 1.818 6.992 1.00 92.44 193 VAL A CA 1
ATOM 1356 C C . VAL A 1 193 ? -22.129 1.211 5.639 1.00 92.44 193 VAL A C 1
ATOM 1358 O O . VAL A 1 193 ? -22.431 -0.004 5.634 1.00 92.44 193 VAL A O 1
#

Radius of gyration: 20.71 Å; chains: 1; bounding box: 47×43×58 Å